Protein AF-A0A8J1W358-F1 (afdb_monomer_lite)

Radius of gyration: 24.52 Å; chains: 1; bounding box: 71×62×58 Å

Structure (mmCIF, N/CA/C/O backbone):
data_AF-A0A8J1W358-F1
#
_entry.id   AF-A0A8J1W358-F1
#
loop_
_atom_site.group_PDB
_atom_site.id
_atom_site.type_symbol
_atom_site.label_atom_id
_atom_site.label_alt_id
_atom_site.label_comp_id
_atom_site.label_asym_id
_atom_site.label_entity_id
_atom_site.label_seq_id
_atom_site.pdbx_PDB_ins_code
_atom_site.Cartn_x
_atom_site.Cartn_y
_atom_site.Cartn_z
_atom_site.occupancy
_atom_site.B_iso_or_equiv
_atom_site.auth_seq_id
_atom_site.auth_comp_id
_atom_site.auth_asym_id
_atom_site.auth_atom_id
_atom_site.pdbx_PDB_model_num
ATOM 1 N N . MET A 1 1 ? 27.508 -25.551 28.867 1.00 43.62 1 MET A N 1
ATOM 2 C CA . MET A 1 1 ? 28.384 -26.347 27.973 1.00 43.62 1 MET A CA 1
ATOM 3 C C . MET A 1 1 ? 27.783 -26.199 26.581 1.00 43.62 1 MET A C 1
ATOM 5 O O . MET A 1 1 ? 26.622 -26.539 26.459 1.00 43.62 1 MET A O 1
ATOM 9 N N . LEU A 1 2 ? 28.381 -25.600 25.553 1.00 38.84 2 LEU A N 1
ATOM 10 C CA . LEU A 1 2 ? 29.776 -25.372 25.176 1.00 38.84 2 LEU A CA 1
ATOM 11 C C . LEU A 1 2 ? 29.961 -23.961 24.557 1.00 38.84 2 LEU A C 1
ATOM 13 O O . LEU A 1 2 ? 29.067 -23.500 23.860 1.00 38.84 2 LEU A O 1
ATOM 17 N N . MET A 1 3 ? 31.143 -23.370 24.822 1.00 40.44 3 MET A N 1
ATOM 18 C CA . MET A 1 3 ? 32.060 -22.613 23.926 1.00 40.44 3 MET A CA 1
ATOM 19 C C . MET A 1 3 ? 31.446 -21.508 23.029 1.00 40.44 3 MET A C 1
ATOM 21 O O . MET A 1 3 ? 30.722 -21.830 22.100 1.00 40.44 3 MET A O 1
ATOM 25 N N . SER A 1 4 ? 31.632 -20.189 23.213 1.00 50.06 4 SER A N 1
ATOM 26 C CA . SER A 1 4 ? 32.842 -19.344 23.404 1.00 50.06 4 SER A CA 1
ATOM 27 C C . SER A 1 4 ? 33.978 -19.623 22.413 1.00 50.06 4 SER A C 1
ATOM 29 O O . SER A 1 4 ? 34.454 -20.748 22.432 1.00 50.06 4 SER A O 1
ATOM 31 N N . PHE A 1 5 ? 34.402 -18.585 21.654 1.00 40.72 5 PHE A N 1
ATOM 32 C CA . PHE A 1 5 ? 35.571 -18.388 20.740 1.00 40.72 5 PHE A CA 1
ATOM 33 C C . PHE A 1 5 ? 35.068 -17.782 19.402 1.00 40.72 5 PHE A C 1
ATOM 35 O O . PHE A 1 5 ? 34.122 -18.317 18.846 1.00 40.72 5 PHE A O 1
ATOM 42 N N . LEU A 1 6 ? 35.519 -16.662 18.811 1.00 37.72 6 LEU A N 1
ATOM 43 C CA . LEU A 1 6 ? 36.765 -15.868 18.740 1.00 37.72 6 LEU A CA 1
ATOM 44 C C . LEU A 1 6 ? 36.351 -14.403 18.412 1.00 37.72 6 LEU A C 1
ATOM 46 O O . LEU A 1 6 ? 35.414 -14.208 17.649 1.00 37.72 6 LEU A O 1
ATOM 50 N N . GLN A 1 7 ? 36.838 -13.344 19.063 1.00 43.06 7 GLN A N 1
ATOM 51 C CA . GLN A 1 7 ? 38.182 -12.741 19.056 1.00 43.06 7 GLN A CA 1
ATOM 52 C C . GLN A 1 7 ? 38.331 -11.586 18.044 1.00 43.06 7 GLN A C 1
ATOM 54 O O . GLN A 1 7 ? 38.127 -11.730 16.844 1.00 43.06 7 GLN A O 1
ATOM 59 N N . SER A 1 8 ? 38.688 -10.434 18.615 1.00 43.88 8 SER A N 1
ATOM 60 C CA . SER A 1 8 ? 39.014 -9.133 18.030 1.00 43.88 8 SER A CA 1
ATOM 61 C C . SER A 1 8 ? 39.974 -9.167 16.840 1.00 43.88 8 SER A C 1
ATOM 63 O O . SER A 1 8 ? 40.890 -9.982 16.843 1.00 43.88 8 SER A O 1
ATOM 65 N N . GLN A 1 9 ? 39.893 -8.144 15.975 1.00 41.69 9 GLN A N 1
ATOM 66 C CA . GLN A 1 9 ? 41.050 -7.312 15.593 1.00 41.69 9 GLN A CA 1
ATOM 67 C C . GLN A 1 9 ? 40.638 -5.866 15.216 1.00 41.69 9 GLN A C 1
ATOM 69 O O . GLN A 1 9 ? 39.505 -5.662 14.776 1.00 41.69 9 GLN A O 1
ATOM 74 N N . PRO A 1 10 ? 41.526 -4.865 15.416 1.00 49.97 10 PRO A N 1
ATOM 75 C CA . PRO A 1 10 ? 41.260 -3.439 15.210 1.00 49.97 10 PRO A CA 1
ATOM 76 C C . PRO A 1 10 ? 41.971 -2.837 13.974 1.00 49.97 10 PRO A C 1
ATOM 78 O O . PRO A 1 10 ? 42.819 -3.468 13.356 1.00 49.97 10 PRO A O 1
ATOM 81 N N . LEU A 1 11 ? 41.712 -1.537 13.766 1.00 38.22 11 LEU A N 1
ATOM 82 C CA . LEU A 1 11 ? 42.562 -0.524 13.112 1.00 38.22 11 LEU A CA 1
ATOM 83 C C . LEU A 1 11 ? 42.680 -0.525 11.573 1.00 38.22 11 LEU A C 1
ATOM 85 O O . LEU A 1 11 ? 43.349 -1.367 10.997 1.00 38.22 11 LEU A O 1
ATOM 89 N N . MET A 1 12 ? 42.203 0.561 10.951 1.00 37.03 12 MET A N 1
ATOM 90 C CA . MET A 1 12 ? 42.957 1.333 9.947 1.00 37.03 12 MET A CA 1
ATOM 91 C C . MET A 1 12 ? 42.421 2.778 9.901 1.00 37.03 12 MET A C 1
ATOM 93 O O . MET A 1 12 ? 41.278 3.029 9.528 1.00 37.03 12 MET A O 1
ATOM 97 N N . ARG A 1 13 ? 43.273 3.730 10.302 1.00 45.38 13 ARG A N 1
ATOM 98 C CA . ARG A 1 13 ? 43.201 5.159 9.944 1.00 45.38 13 ARG A CA 1
ATOM 99 C C . ARG A 1 13 ? 43.818 5.331 8.553 1.00 45.38 13 ARG A C 1
ATOM 101 O O . ARG A 1 13 ? 44.862 4.727 8.316 1.00 45.38 13 ARG A O 1
ATOM 108 N N . PRO A 1 14 ? 43.335 6.279 7.739 1.00 47.09 14 PRO A N 1
ATOM 109 C CA . PRO A 1 14 ? 44.205 6.988 6.810 1.00 47.09 14 PRO A CA 1
ATOM 110 C C . PRO A 1 14 ? 44.463 8.425 7.262 1.00 47.09 14 PRO A C 1
ATOM 112 O O . PRO A 1 14 ? 43.650 9.063 7.933 1.00 47.09 14 PRO A O 1
ATOM 115 N N . GLN A 1 15 ? 45.661 8.877 6.910 1.00 46.88 15 GLN A N 1
ATOM 116 C CA . GLN A 1 15 ? 46.253 10.160 7.232 1.00 46.88 15 GLN A CA 1
ATOM 117 C C . GLN A 1 15 ? 45.672 11.334 6.436 1.00 46.88 15 GLN A C 1
ATOM 119 O O . GLN A 1 15 ? 45.142 11.198 5.338 1.00 46.88 15 GLN A O 1
ATOM 124 N N . VAL A 1 16 ? 45.886 12.493 7.051 1.00 45.69 16 VAL A N 1
ATOM 125 C CA . VAL A 1 16 ? 45.888 13.856 6.525 1.00 45.69 16 VAL A CA 1
ATOM 126 C C . VAL A 1 16 ? 46.721 13.972 5.242 1.00 45.69 16 VAL A C 1
ATOM 128 O O . VAL A 1 16 ? 47.850 13.492 5.197 1.00 45.69 16 VAL A O 1
ATOM 131 N N . ALA A 1 17 ? 46.203 14.701 4.253 1.00 51.06 17 ALA A N 1
ATOM 132 C CA . ALA A 1 17 ? 47.015 15.377 3.248 1.00 51.06 17 ALA A CA 1
ATOM 133 C C . ALA A 1 17 ? 46.603 16.854 3.213 1.00 51.06 17 ALA A C 1
ATOM 135 O O . ALA A 1 17 ? 45.485 17.197 2.827 1.00 51.06 17 ALA A O 1
ATOM 136 N N . GLU A 1 18 ? 47.510 17.709 3.681 1.00 48.31 18 GLU A N 1
ATOM 137 C CA . GLU A 1 18 ? 47.471 19.153 3.487 1.00 48.31 18 GLU A CA 1
ATOM 138 C C . GLU A 1 18 ? 47.794 19.476 2.024 1.00 48.31 18 GLU A C 1
ATOM 140 O O . GLU A 1 18 ? 48.746 18.950 1.449 1.00 48.31 18 GLU A O 1
ATOM 145 N N . GLY A 1 19 ? 47.011 20.371 1.429 1.00 49.56 19 GLY A N 1
ATOM 146 C CA . GLY A 1 19 ? 47.249 20.904 0.095 1.00 49.56 19 GLY A CA 1
ATOM 147 C C . GLY A 1 19 ? 46.619 22.282 -0.015 1.00 49.56 19 GLY A C 1
ATOM 148 O O . GLY A 1 19 ? 45.446 22.411 -0.353 1.00 49.56 19 GLY A O 1
ATOM 149 N N . GLY A 1 20 ? 47.392 23.310 0.331 1.00 45.19 20 GLY A N 1
ATOM 150 C CA . GLY A 1 20 ? 47.016 24.703 0.137 1.00 45.19 20 GLY A CA 1
ATOM 151 C C . GLY A 1 20 ? 47.084 25.102 -1.336 1.00 45.19 20 GLY A C 1
ATOM 152 O O . GLY A 1 20 ? 48.081 24.855 -2.008 1.00 45.19 20 GLY A O 1
ATOM 153 N N . ALA A 1 21 ? 46.041 25.775 -1.812 1.00 47.78 21 ALA A N 1
ATOM 154 C CA . ALA A 1 21 ? 46.104 26.640 -2.981 1.00 47.78 21 ALA A CA 1
ATOM 155 C C . ALA A 1 21 ? 45.068 27.757 -2.818 1.00 47.78 21 ALA A C 1
ATOM 157 O O . ALA A 1 21 ? 43.859 27.541 -2.858 1.00 47.78 21 ALA A O 1
ATOM 158 N N . THR A 1 22 ? 45.569 28.966 -2.598 1.00 49.69 22 THR A N 1
ATOM 159 C CA . THR A 1 22 ? 44.828 30.219 -2.703 1.00 49.69 22 THR A CA 1
ATOM 160 C C . THR A 1 22 ? 44.414 30.442 -4.154 1.00 49.69 22 THR A C 1
ATOM 162 O O . THR A 1 22 ? 45.286 30.454 -5.020 1.00 49.69 22 THR A O 1
ATOM 165 N N . ASN A 1 23 ? 43.131 30.692 -4.430 1.00 47.53 23 ASN A N 1
ATOM 166 C CA . ASN A 1 23 ? 42.773 31.547 -5.557 1.00 47.53 23 ASN A CA 1
ATOM 167 C C . ASN A 1 23 ? 41.421 32.249 -5.394 1.00 47.53 23 ASN A C 1
ATOM 169 O O . ASN A 1 23 ? 40.409 31.692 -4.979 1.00 47.53 23 ASN A O 1
ATOM 173 N N . SER A 1 24 ? 41.507 33.526 -5.722 1.00 47.12 24 SER A N 1
ATOM 174 C CA . SER A 1 24 ? 40.569 34.632 -5.664 1.00 47.12 24 SER A CA 1
ATOM 175 C C . SER A 1 24 ? 39.298 34.441 -6.497 1.00 47.12 24 SER A C 1
ATOM 177 O O . SER A 1 24 ? 39.364 34.116 -7.675 1.00 47.12 24 SER A O 1
ATOM 179 N N . GLY A 1 25 ? 38.164 34.810 -5.896 1.00 46.91 25 GLY A N 1
ATOM 180 C CA . GLY A 1 25 ? 37.201 35.742 -6.489 1.00 46.91 25 GLY A CA 1
ATOM 181 C C . GLY A 1 25 ? 36.395 35.285 -7.704 1.00 46.91 25 GLY A C 1
ATOM 182 O O . GLY A 1 25 ? 36.752 35.585 -8.836 1.00 46.91 25 GLY A O 1
ATOM 183 N N . THR A 1 26 ? 35.195 34.751 -7.467 1.00 44.53 26 THR A N 1
ATOM 184 C CA . THR A 1 26 ? 34.019 35.069 -8.299 1.00 44.53 26 THR A CA 1
ATOM 185 C C . THR A 1 26 ? 32.755 34.917 -7.451 1.00 44.53 26 THR A C 1
ATOM 187 O O . THR A 1 26 ? 32.401 33.818 -7.032 1.00 44.53 26 THR A O 1
ATOM 190 N N . SER A 1 27 ? 32.093 36.034 -7.148 1.00 49.84 27 SER A N 1
ATOM 191 C CA . SER A 1 27 ? 30.806 36.063 -6.455 1.00 49.84 27 SER A CA 1
ATOM 192 C C . SER A 1 27 ? 29.693 35.674 -7.430 1.00 49.84 27 SER A C 1
ATOM 194 O O . SER A 1 27 ? 29.297 36.475 -8.276 1.00 49.84 27 SER A O 1
ATOM 196 N N . LEU A 1 28 ? 29.184 34.453 -7.303 1.00 44.75 28 LEU A N 1
ATOM 197 C CA . LEU A 1 28 ? 27.910 34.038 -7.881 1.00 44.75 28 LEU A CA 1
ATOM 198 C C . LEU A 1 28 ? 26.953 33.762 -6.725 1.00 44.75 28 LEU A C 1
ATOM 200 O O . LEU A 1 28 ? 27.185 32.864 -5.914 1.00 44.75 28 LEU A O 1
ATOM 204 N N . SER A 1 29 ? 25.916 34.594 -6.636 1.00 47.72 29 SER A N 1
ATOM 205 C CA . SER A 1 29 ? 24.808 34.466 -5.697 1.00 47.72 29 SER A CA 1
ATOM 206 C C . SER A 1 29 ? 24.194 33.076 -5.822 1.00 47.72 29 SER A C 1
ATOM 208 O O . SER A 1 29 ? 23.615 32.722 -6.847 1.00 47.72 29 SER A O 1
ATOM 210 N N . ARG A 1 30 ? 24.393 32.273 -4.779 1.00 41.44 30 ARG A N 1
ATOM 211 C CA . ARG A 1 30 ? 23.835 30.936 -4.627 1.00 41.44 30 ARG A CA 1
ATOM 212 C C . ARG A 1 30 ? 22.498 31.111 -3.920 1.00 41.44 30 ARG A C 1
ATOM 214 O O . ARG A 1 30 ? 22.475 31.393 -2.725 1.00 41.44 30 ARG A O 1
ATOM 221 N N . ASP A 1 31 ? 21.409 30.998 -4.670 1.00 42.53 31 ASP A N 1
ATOM 222 C CA . ASP A 1 31 ? 20.079 30.876 -4.087 1.00 42.53 31 ASP A CA 1
ATOM 223 C C . ASP A 1 31 ? 20.050 29.620 -3.213 1.00 42.53 31 ASP A C 1
ATOM 225 O O . ASP A 1 31 ? 20.312 28.502 -3.669 1.00 42.53 31 ASP A O 1
ATOM 229 N N . SER A 1 32 ? 19.800 29.839 -1.925 1.00 41.53 32 SER A N 1
ATOM 230 C CA . SER A 1 32 ? 19.647 28.818 -0.899 1.00 41.53 32 SER A CA 1
ATOM 231 C C . SER A 1 32 ? 18.470 27.909 -1.244 1.00 41.53 32 SER A C 1
ATOM 233 O O . SER A 1 32 ? 17.325 28.189 -0.894 1.00 41.53 32 SER A O 1
ATOM 235 N N . ALA A 1 33 ? 18.752 26.799 -1.923 1.00 40.12 33 ALA A N 1
ATOM 236 C CA . ALA A 1 33 ? 17.850 25.663 -1.963 1.00 40.12 33 ALA A CA 1
ATOM 237 C C . ALA A 1 33 ? 17.724 25.124 -0.533 1.00 40.12 33 ALA A C 1
ATOM 239 O O . ALA A 1 33 ? 18.689 24.619 0.040 1.00 40.12 33 ALA A O 1
ATOM 240 N N . ALA A 1 34 ? 16.544 25.309 0.056 1.00 40.16 34 ALA A N 1
ATOM 241 C CA . ALA A 1 34 ? 16.189 24.758 1.350 1.00 40.16 34 ALA A CA 1
ATOM 242 C C . ALA A 1 34 ? 16.379 23.237 1.320 1.00 40.16 34 ALA A C 1
ATOM 244 O O . ALA A 1 34 ? 15.726 22.537 0.543 1.00 40.16 34 ALA A O 1
ATOM 245 N N . GLU A 1 35 ? 17.281 22.732 2.159 1.00 35.25 35 GLU A N 1
ATOM 246 C CA . GLU A 1 35 ? 17.363 21.305 2.435 1.00 35.25 35 GLU A CA 1
ATOM 247 C C . GLU A 1 35 ? 16.006 20.834 2.985 1.00 35.25 35 GLU A C 1
ATOM 249 O O . GLU A 1 35 ? 15.453 21.483 3.882 1.00 35.25 35 GLU A O 1
ATOM 254 N N . PRO A 1 36 ? 15.433 19.731 2.469 1.00 40.34 36 PRO A N 1
ATOM 255 C CA . PRO A 1 36 ? 14.237 19.156 3.054 1.00 40.34 36 PRO A CA 1
ATOM 256 C C . PRO A 1 36 ? 14.570 18.733 4.483 1.00 40.34 36 PRO A C 1
ATOM 258 O O . PRO A 1 36 ? 15.380 17.837 4.722 1.00 40.34 36 PRO A O 1
ATOM 261 N N . SER A 1 37 ? 13.962 19.429 5.442 1.00 37.62 37 SER A N 1
ATOM 262 C CA . SER A 1 37 ? 14.134 19.163 6.860 1.00 37.62 37 SER A CA 1
ATOM 263 C C . SER A 1 37 ? 13.858 17.688 7.137 1.00 37.62 37 SER A C 1
ATOM 265 O O . SER A 1 37 ? 12.782 17.190 6.804 1.00 37.62 37 SER A O 1
ATOM 267 N N . VAL A 1 38 ? 14.814 17.016 7.775 1.00 42.75 38 VAL A N 1
ATOM 268 C CA . VAL A 1 38 ? 14.678 15.681 8.367 1.00 42.75 38 VAL A CA 1
ATOM 269 C C . VAL A 1 38 ? 13.709 15.789 9.546 1.00 42.75 38 VAL A C 1
ATOM 271 O O . VAL A 1 38 ? 14.098 15.748 10.710 1.00 42.75 38 VAL A O 1
ATOM 274 N N . THR A 1 39 ? 12.433 16.042 9.276 1.00 44.69 39 THR A N 1
ATOM 275 C CA . THR A 1 39 ? 11.425 16.173 10.317 1.00 44.69 39 THR A CA 1
ATOM 276 C C . THR A 1 39 ? 10.683 14.856 10.458 1.00 44.69 39 THR A C 1
ATOM 278 O O . THR A 1 39 ? 9.961 14.402 9.580 1.00 44.69 39 THR A O 1
ATOM 281 N N . ASN A 1 40 ? 10.851 14.289 11.654 1.00 51.47 40 ASN A N 1
ATOM 282 C CA . ASN A 1 40 ? 9.895 13.412 12.320 1.00 51.47 40 ASN A CA 1
ATOM 283 C C . ASN A 1 40 ? 10.042 11.885 12.163 1.00 51.47 40 ASN A C 1
ATOM 285 O O . ASN A 1 40 ? 9.063 11.144 12.258 1.00 51.47 40 ASN A O 1
ATOM 289 N N . TRP A 1 41 ? 11.281 11.392 12.075 1.00 45.56 41 TRP A N 1
ATOM 290 C CA . TRP A 1 41 ? 11.583 9.962 12.264 1.00 45.56 41 TRP A CA 1
ATOM 291 C C . TRP A 1 41 ? 11.086 9.404 13.610 1.00 45.56 41 TRP A C 1
ATOM 293 O O . TRP A 1 41 ? 10.718 8.235 13.692 1.00 45.56 41 TRP A O 1
ATOM 303 N N . SER A 1 42 ? 11.013 10.227 14.660 1.00 56.06 42 SER A N 1
ATOM 304 C CA . SER A 1 42 ? 10.518 9.816 15.982 1.00 56.06 42 SER A CA 1
ATOM 305 C C . SER A 1 42 ? 9.029 9.450 15.990 1.00 56.06 42 SER A C 1
ATOM 307 O O . SER A 1 42 ? 8.627 8.534 16.708 1.00 56.06 42 SER A O 1
ATOM 309 N N . SER A 1 43 ? 8.202 10.116 15.177 1.00 57.09 43 SER A N 1
ATOM 310 C CA . SER A 1 43 ? 6.782 9.754 15.052 1.00 57.09 43 SER A CA 1
ATOM 311 C C . SER A 1 43 ? 6.603 8.432 14.312 1.00 57.09 43 SER A C 1
ATOM 313 O O . SER A 1 43 ? 5.744 7.633 14.686 1.00 57.09 43 SER A O 1
ATOM 315 N N . PHE A 1 44 ? 7.450 8.168 13.312 1.00 53.31 44 PHE A N 1
ATOM 316 C CA . PHE A 1 44 ? 7.444 6.905 12.578 1.00 53.31 44 PHE A CA 1
ATOM 317 C C . PHE A 1 44 ? 7.852 5.728 13.475 1.00 53.31 44 PHE A C 1
ATOM 319 O O . PHE A 1 44 ? 7.148 4.720 13.521 1.00 53.31 44 PHE A O 1
ATOM 326 N N . THR A 1 45 ? 8.936 5.863 14.250 1.00 61.31 45 THR A N 1
ATOM 327 C CA . THR A 1 45 ? 9.386 4.787 15.148 1.00 61.31 45 THR A CA 1
ATOM 328 C C . THR A 1 45 ? 8.405 4.520 16.286 1.00 61.31 45 THR A C 1
ATOM 330 O O . THR A 1 45 ? 8.189 3.362 16.637 1.00 61.31 45 THR A O 1
ATOM 333 N N . SER A 1 46 ? 7.759 5.556 16.828 1.00 61.81 46 SER A N 1
ATOM 334 C CA . SER A 1 46 ? 6.739 5.398 17.869 1.00 61.81 46 SER A CA 1
ATOM 335 C C . SER A 1 46 ? 5.498 4.659 17.349 1.00 61.81 46 SER A C 1
ATOM 337 O O . SER A 1 46 ? 5.074 3.668 17.945 1.00 61.81 46 SER A O 1
ATOM 339 N N . ALA A 1 47 ? 4.966 5.065 16.188 1.00 56.84 47 ALA A N 1
ATOM 340 C CA . ALA A 1 47 ? 3.810 4.410 15.574 1.00 56.84 47 ALA A CA 1
ATOM 341 C C . ALA A 1 47 ? 4.109 2.953 15.182 1.00 56.84 47 ALA A C 1
ATOM 343 O O . ALA A 1 47 ? 3.298 2.063 15.442 1.00 56.84 47 ALA A O 1
ATOM 344 N N . PHE A 1 48 ? 5.293 2.698 14.614 1.00 57.03 48 PHE A N 1
ATOM 345 C CA . PHE A 1 48 ? 5.715 1.349 14.247 1.00 57.03 48 PHE A CA 1
ATOM 346 C C . PHE A 1 48 ? 5.938 0.461 15.478 1.00 57.03 48 PHE A C 1
ATOM 348 O O . PHE A 1 48 ? 5.563 -0.704 15.453 1.00 57.03 48 PHE A O 1
ATOM 355 N N . SER A 1 49 ? 6.473 1.002 16.578 1.00 60.19 49 SER A N 1
ATOM 356 C CA . SER A 1 49 ? 6.660 0.262 17.834 1.00 60.19 49 SER A CA 1
ATOM 357 C C . SER A 1 49 ? 5.326 -0.161 18.462 1.00 60.19 49 SER A C 1
ATOM 359 O O . SER A 1 49 ? 5.162 -1.326 18.820 1.00 60.19 49 SER A O 1
ATOM 361 N N . VAL A 1 50 ? 4.334 0.738 18.518 1.00 63.91 50 VAL A N 1
ATOM 362 C CA . VAL A 1 50 ? 2.982 0.420 19.027 1.00 63.91 50 VAL A CA 1
ATOM 363 C C . VAL A 1 50 ? 2.305 -0.650 18.168 1.00 63.91 50 VAL A C 1
ATOM 365 O O . VAL A 1 50 ? 1.676 -1.571 18.689 1.00 63.91 50 VAL A O 1
ATOM 368 N N . PHE A 1 51 ? 2.458 -0.555 16.848 1.00 59.31 51 PHE A N 1
ATOM 369 C CA . PHE A 1 51 ? 1.892 -1.520 15.912 1.00 59.31 51 PHE A CA 1
ATOM 370 C C . PHE A 1 51 ? 2.600 -2.885 15.992 1.00 59.31 51 PHE A C 1
ATOM 372 O O . PHE A 1 51 ? 1.937 -3.914 16.102 1.00 59.31 51 PHE A O 1
ATOM 379 N N . ALA A 1 52 ? 3.935 -2.907 16.045 1.00 60.88 52 ALA A N 1
ATOM 380 C CA . ALA A 1 52 ? 4.729 -4.128 16.184 1.00 60.88 52 ALA A CA 1
ATOM 381 C C . ALA A 1 52 ? 4.468 -4.850 17.518 1.00 60.88 52 ALA A C 1
ATOM 383 O O . ALA A 1 52 ? 4.407 -6.078 17.551 1.00 60.88 52 ALA A O 1
ATOM 384 N N . GLN A 1 53 ? 4.247 -4.103 18.604 1.00 66.12 53 GLN A N 1
ATOM 385 C CA . GLN A 1 53 ? 3.890 -4.673 19.907 1.00 66.12 53 GLN A CA 1
ATOM 386 C C . GLN A 1 53 ? 2.486 -5.290 19.927 1.00 66.12 53 GLN A C 1
ATOM 388 O O . GLN A 1 53 ? 2.273 -6.255 20.654 1.00 66.12 53 GLN A O 1
ATOM 393 N N . LYS A 1 54 ? 1.542 -4.770 19.132 1.00 63.12 54 LYS A N 1
ATOM 394 C CA . LYS A 1 54 ? 0.184 -5.327 19.010 1.00 63.12 54 LYS A CA 1
ATOM 395 C C . LYS A 1 54 ? 0.080 -6.504 18.033 1.00 63.12 54 LYS A C 1
ATOM 397 O O . LYS A 1 54 ? -0.820 -7.321 18.193 1.00 63.12 54 LYS A O 1
ATOM 402 N N . ILE A 1 55 ? 0.956 -6.594 17.026 1.00 54.62 55 ILE A N 1
ATOM 403 C CA . ILE A 1 55 ? 0.960 -7.719 16.070 1.00 54.62 55 ILE A CA 1
ATOM 404 C C . ILE A 1 55 ? 1.570 -8.982 16.675 1.00 54.62 55 ILE A C 1
ATOM 406 O O . ILE A 1 55 ? 1.172 -10.085 16.303 1.00 54.62 55 ILE A O 1
ATOM 410 N N . LEU A 1 56 ? 2.514 -8.851 17.608 1.00 51.62 56 LEU A N 1
ATOM 411 C CA . LEU A 1 56 ? 3.040 -10.010 18.319 1.00 51.62 56 LEU A CA 1
ATOM 412 C C . LEU A 1 56 ? 1.953 -10.558 19.256 1.00 51.62 56 LEU A C 1
ATOM 414 O O . LEU A 1 56 ? 1.524 -9.841 20.161 1.00 51.62 56 LEU A O 1
ATOM 418 N N . PRO A 1 57 ? 1.484 -11.803 19.056 1.00 44.72 57 PRO A N 1
ATOM 419 C CA . PRO A 1 57 ? 0.362 -12.336 19.809 1.00 44.72 57 PRO A CA 1
ATOM 420 C C . PRO A 1 57 ? 0.740 -12.485 21.285 1.00 44.72 57 PRO A C 1
ATOM 422 O O . PRO A 1 57 ? 1.417 -13.428 21.692 1.00 44.72 57 PRO A O 1
ATOM 425 N N . THR A 1 58 ? 0.257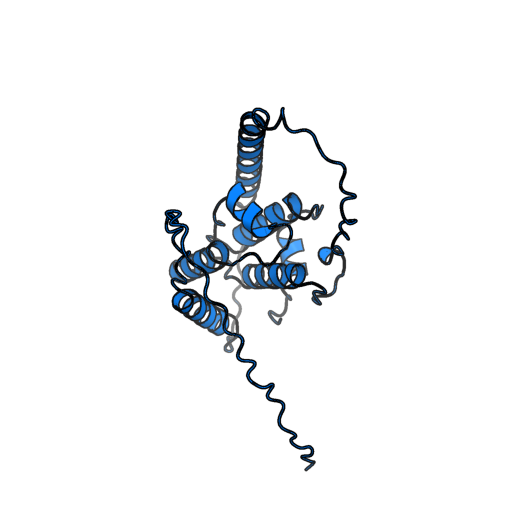 -11.571 22.121 1.00 45.72 58 THR A N 1
ATOM 426 C CA . THR A 1 58 ? 0.049 -11.841 23.540 1.00 45.72 58 THR A CA 1
ATOM 427 C C . THR A 1 58 ? -1.155 -12.772 23.642 1.00 45.72 58 THR A C 1
ATOM 429 O O . THR A 1 58 ? -2.284 -12.366 23.398 1.00 45.72 58 THR A O 1
ATOM 432 N N . ASN A 1 59 ? -0.872 -14.051 23.914 1.00 43.59 59 ASN A N 1
ATOM 433 C CA . ASN A 1 59 ? -1.799 -15.131 24.274 1.00 43.59 59 ASN A CA 1
ATOM 434 C C . ASN A 1 59 ? -3.268 -14.698 24.468 1.00 43.59 59 ASN A C 1
ATOM 436 O O . ASN A 1 59 ? -3.584 -14.052 25.467 1.00 43.59 59 ASN A O 1
ATOM 440 N N . LEU A 1 60 ? -4.173 -15.129 23.580 1.00 47.81 60 LEU A N 1
ATOM 441 C CA . LEU A 1 60 ? -5.617 -15.005 23.800 1.00 47.81 60 LEU A CA 1
ATOM 442 C C . LEU A 1 60 ? -6.357 -16.331 23.547 1.00 47.81 60 LEU A C 1
ATOM 444 O O . LEU A 1 60 ? -6.167 -16.947 22.496 1.00 47.81 60 LEU A O 1
ATOM 448 N N . PRO A 1 61 ? -7.219 -16.762 24.490 1.00 46.44 61 PRO A N 1
ATOM 449 C CA . PRO A 1 61 ? -8.160 -17.859 24.318 1.00 46.44 61 PRO A CA 1
ATOM 450 C C . PRO A 1 61 ? -9.512 -17.366 23.771 1.00 46.44 61 PRO A C 1
ATOM 452 O O . PRO A 1 61 ? -9.942 -16.254 24.068 1.00 46.44 61 PRO A O 1
ATOM 455 N N . GLY A 1 62 ? -10.233 -18.253 23.077 1.00 39.88 62 GLY A N 1
ATOM 456 C CA . GLY A 1 62 ? -11.697 -18.197 22.968 1.00 39.88 62 GLY A CA 1
ATOM 457 C C . GLY A 1 62 ? -12.257 -17.578 21.687 1.00 39.88 62 GLY A C 1
ATOM 458 O O . GLY A 1 62 ? -12.472 -16.376 21.591 1.00 39.88 62 GLY A O 1
ATOM 459 N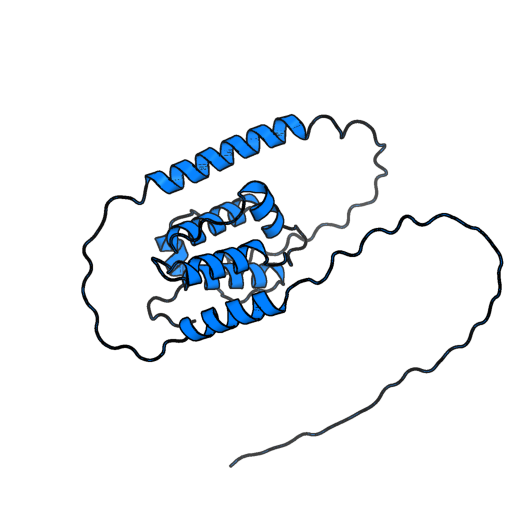 N . SER A 1 63 ? -12.558 -18.442 20.723 1.00 41.69 63 SER A N 1
ATOM 460 C CA . SER A 1 63 ? -13.262 -18.166 19.472 1.00 41.69 63 SER A CA 1
ATOM 461 C C . SER A 1 63 ? -14.779 -18.015 19.667 1.00 41.69 63 SER A C 1
ATOM 463 O O . SER A 1 63 ? -15.410 -18.822 20.348 1.00 41.69 63 SER A O 1
ATOM 465 N N . ALA A 1 64 ? -15.375 -17.031 18.988 1.00 39.38 64 ALA A N 1
ATOM 466 C CA . ALA A 1 64 ? -16.813 -16.937 18.722 1.00 39.38 64 ALA A CA 1
ATOM 467 C C . ALA A 1 64 ? -17.058 -16.921 17.195 1.00 39.38 64 ALA A C 1
ATOM 469 O O . ALA A 1 64 ? -16.195 -16.429 16.462 1.00 39.38 64 ALA A O 1
ATOM 470 N N . PRO A 1 65 ? -18.180 -17.474 16.692 1.00 53.38 65 PRO A N 1
ATOM 471 C CA . PRO A 1 65 ? -18.448 -17.581 15.261 1.00 53.38 65 PRO A CA 1
ATOM 472 C C . PRO A 1 65 ? -19.146 -16.323 14.728 1.00 53.38 65 PRO A C 1
ATOM 474 O O . PRO A 1 65 ? -20.122 -15.863 15.317 1.00 53.38 65 PRO A O 1
ATOM 477 N N . ASP A 1 66 ? -18.666 -15.805 13.596 1.00 42.72 66 ASP A N 1
ATOM 478 C CA . ASP A 1 66 ? -19.236 -14.641 12.915 1.00 42.72 66 ASP A CA 1
ATOM 479 C C . ASP A 1 66 ? -19.961 -15.047 11.621 1.00 42.72 66 ASP A C 1
ATOM 481 O O . ASP A 1 66 ? -19.501 -15.888 10.841 1.00 42.72 66 ASP A O 1
ATOM 485 N N . SER A 1 67 ? -21.135 -14.453 11.438 1.00 44.06 67 SER A N 1
ATOM 486 C CA . SER A 1 67 ? -22.102 -14.654 10.359 1.00 44.06 67 SER A CA 1
ATOM 487 C C . SER A 1 67 ? -21.819 -13.720 9.176 1.00 44.06 67 SER A C 1
ATOM 489 O O . SER A 1 67 ? -21.491 -12.555 9.362 1.00 44.06 67 SER A O 1
ATOM 491 N N . GLY A 1 68 ? -21.947 -14.237 7.950 1.00 42.81 68 GLY A N 1
ATOM 492 C CA . GLY A 1 68 ? -21.515 -13.569 6.715 1.00 42.81 68 GLY A CA 1
ATOM 493 C C . GLY A 1 68 ? -22.474 -12.520 6.092 1.00 42.81 68 GLY A C 1
ATOM 494 O O . GLY A 1 68 ? -23.241 -11.875 6.798 1.00 42.81 68 GLY A O 1
ATOM 495 N N . PRO A 1 69 ? -22.405 -12.291 4.758 1.00 68.81 69 PRO A N 1
ATOM 496 C CA . PRO A 1 69 ? -21.841 -11.038 4.223 1.00 68.81 69 PRO A CA 1
ATOM 497 C C . PRO A 1 69 ? -22.676 -10.371 3.105 1.00 68.81 69 PRO A C 1
ATOM 499 O O . PRO A 1 69 ? -23.325 -11.080 2.342 1.00 68.81 69 PRO A O 1
ATOM 502 N N . ALA A 1 70 ? -22.576 -9.042 2.890 1.00 41.25 70 ALA A N 1
ATOM 503 C CA . ALA A 1 70 ? -23.124 -8.425 1.661 1.00 41.25 70 ALA A CA 1
ATOM 504 C C . ALA A 1 70 ? -22.664 -6.988 1.272 1.00 41.25 70 ALA A C 1
ATOM 506 O O . ALA A 1 70 ? -23.491 -6.254 0.755 1.00 41.25 70 ALA A O 1
ATOM 507 N N . GLU A 1 71 ? -21.407 -6.530 1.431 1.00 50.44 71 GLU A N 1
ATOM 508 C CA . GLU A 1 71 ? -21.064 -5.140 0.985 1.00 50.44 71 GLU A CA 1
ATOM 509 C C . GLU A 1 71 ? -19.738 -4.935 0.217 1.00 50.44 71 GLU A C 1
ATOM 511 O O . GLU A 1 71 ? -19.371 -3.818 -0.135 1.00 50.44 71 GLU A O 1
ATOM 516 N N . SER A 1 72 ? -19.005 -5.991 -0.147 1.00 54.06 72 SER A N 1
ATOM 517 C CA . SER A 1 72 ? -17.624 -5.818 -0.655 1.00 54.06 72 SER A CA 1
ATOM 518 C C . SER A 1 72 ? -17.454 -5.468 -2.149 1.00 54.06 72 SER A C 1
ATOM 520 O O . SER A 1 72 ? -16.330 -5.210 -2.583 1.00 54.06 72 SER A O 1
ATOM 522 N N . HIS A 1 73 ? -18.522 -5.432 -2.955 1.00 52.41 73 HIS A N 1
ATOM 523 C CA . HIS A 1 73 ? -18.409 -5.272 -4.418 1.00 52.41 73 HIS A CA 1
ATOM 524 C C . HIS A 1 73 ? -18.430 -3.818 -4.925 1.00 52.41 73 HIS A C 1
ATOM 526 O O . HIS A 1 73 ? -17.937 -3.544 -6.020 1.00 52.41 73 HIS A O 1
ATOM 532 N N . THR A 1 74 ? -18.971 -2.864 -4.171 1.00 63.16 74 THR A N 1
ATOM 533 C CA . THR A 1 74 ? -19.112 -1.463 -4.621 1.00 63.16 74 THR A CA 1
ATOM 534 C C . THR A 1 74 ? -17.801 -0.682 -4.530 1.00 63.16 74 THR A C 1
ATOM 536 O O . THR A 1 74 ? -17.485 0.100 -5.428 1.00 63.16 74 THR A O 1
ATOM 539 N N . PHE A 1 75 ? -16.982 -0.952 -3.512 1.00 58.34 75 PHE A N 1
ATOM 540 C CA . PHE A 1 75 ? -15.737 -0.220 -3.267 1.00 58.34 75 PHE A CA 1
ATOM 541 C C . PHE A 1 75 ? -14.676 -0.429 -4.360 1.00 58.34 75 PHE A C 1
ATOM 543 O O . PHE A 1 75 ? -14.139 0.546 -4.886 1.00 58.34 75 PHE A O 1
ATOM 550 N N . VAL A 1 76 ? -14.416 -1.682 -4.759 1.00 55.69 76 VAL A N 1
ATOM 551 C CA . VAL A 1 76 ? -13.388 -2.017 -5.770 1.00 55.69 76 VAL A CA 1
ATOM 552 C C . VAL A 1 76 ? -13.710 -1.379 -7.121 1.00 55.69 76 VAL A C 1
ATOM 554 O O . VAL A 1 76 ? -12.832 -0.813 -7.773 1.00 55.69 76 VAL A O 1
ATOM 557 N N . ASN A 1 77 ? -14.988 -1.392 -7.499 1.00 67.00 77 ASN A N 1
ATOM 558 C CA . ASN A 1 77 ? -15.462 -0.745 -8.717 1.00 67.00 77 ASN A CA 1
ATOM 559 C C . ASN A 1 77 ? -15.289 0.782 -8.664 1.00 67.00 77 ASN A C 1
ATOM 561 O O . ASN A 1 77 ? -14.991 1.397 -9.688 1.00 67.00 77 ASN A O 1
ATOM 565 N N . SER A 1 78 ? -15.441 1.403 -7.487 1.00 70.38 78 SER A N 1
ATOM 566 C CA . SER A 1 78 ? -15.209 2.845 -7.325 1.00 70.38 78 SER A CA 1
ATOM 567 C C . SER A 1 78 ? -13.725 3.203 -7.458 1.00 70.38 78 SER A C 1
ATOM 569 O O . SER A 1 78 ? -13.390 4.126 -8.201 1.00 70.38 78 SER A O 1
ATOM 571 N N . LEU A 1 79 ? -12.832 2.405 -6.857 1.00 64.06 79 LEU A N 1
ATOM 572 C CA . LEU A 1 79 ? -11.387 2.637 -6.898 1.00 64.06 79 LEU A CA 1
ATOM 573 C C . LEU A 1 79 ? -10.846 2.492 -8.328 1.00 64.06 79 LEU A C 1
ATOM 575 O O . LEU A 1 79 ? -10.071 3.323 -8.800 1.00 64.06 79 LEU A O 1
ATOM 579 N N . GLN A 1 80 ? -11.316 1.474 -9.056 1.00 68.50 80 GLN A N 1
ATOM 580 C CA . GLN A 1 80 ? -10.965 1.275 -10.464 1.00 68.50 80 GLN A CA 1
ATOM 581 C C . GLN A 1 80 ? -11.482 2.405 -11.366 1.00 68.50 80 GLN A C 1
ATOM 583 O O . GLN A 1 80 ? -10.778 2.828 -12.284 1.00 68.50 80 GLN A O 1
ATOM 588 N N . ARG A 1 81 ? -12.685 2.937 -11.106 1.00 74.06 81 ARG A N 1
ATOM 589 C CA . ARG A 1 81 ? -13.220 4.086 -11.858 1.00 74.06 81 ARG A CA 1
ATOM 590 C C . ARG A 1 81 ? -12.432 5.366 -11.585 1.00 74.06 81 ARG A C 1
ATOM 592 O O . ARG A 1 81 ? -12.122 6.093 -12.526 1.00 74.06 81 ARG A O 1
ATOM 599 N N . GLN A 1 82 ? -12.064 5.618 -10.332 1.00 73.56 82 GLN A N 1
ATOM 600 C CA . GLN A 1 82 ? -11.273 6.789 -9.954 1.00 73.56 82 GLN A CA 1
ATOM 601 C C . GLN A 1 82 ? -9.860 6.739 -10.560 1.00 73.56 82 GLN A C 1
ATOM 603 O O . GLN A 1 82 ? -9.384 7.732 -11.110 1.00 73.56 82 GLN A O 1
ATOM 608 N N . ALA A 1 83 ? -9.238 5.556 -10.576 1.00 66.44 83 ALA A N 1
ATOM 609 C CA . ALA A 1 83 ? -7.977 5.306 -11.270 1.00 66.44 83 ALA A CA 1
ATOM 610 C C . ALA A 1 83 ? -8.050 5.633 -12.774 1.00 66.44 83 ALA A C 1
ATOM 612 O O . ALA A 1 83 ? -7.161 6.292 -13.317 1.00 66.44 83 ALA A O 1
ATOM 613 N N . ALA A 1 84 ? -9.118 5.202 -13.452 1.00 70.88 84 ALA A N 1
ATOM 614 C CA . ALA A 1 84 ? -9.291 5.427 -14.885 1.00 70.88 84 ALA A CA 1
ATOM 615 C C . ALA A 1 84 ? -9.453 6.917 -15.244 1.00 70.88 84 ALA A C 1
ATOM 617 O O . ALA A 1 84 ? -8.917 7.369 -16.258 1.00 70.88 84 ALA A O 1
ATOM 618 N N . GLU A 1 85 ? -10.153 7.698 -14.417 1.00 77.75 85 GLU A N 1
ATOM 619 C CA . GLU A 1 85 ? -10.329 9.138 -14.647 1.00 77.75 85 GLU A CA 1
ATOM 620 C C . GLU A 1 85 ? -9.039 9.938 -14.401 1.00 77.75 85 GLU A C 1
ATOM 622 O O . GLU A 1 85 ? -8.721 10.845 -15.178 1.00 77.75 85 GLU A O 1
ATOM 627 N N . ASN A 1 86 ? -8.232 9.557 -13.406 1.00 67.19 86 ASN A N 1
ATOM 628 C CA . ASN A 1 86 ? -6.930 10.189 -13.165 1.00 67.19 86 ASN A CA 1
ATOM 629 C C . ASN A 1 86 ? -5.948 9.949 -14.328 1.00 67.19 86 ASN A C 1
ATOM 631 O O . ASN A 1 86 ? -5.265 10.879 -14.761 1.00 67.19 86 ASN A O 1
ATOM 635 N N . ILE A 1 87 ? -5.943 8.744 -14.917 1.00 69.50 87 ILE A N 1
ATOM 636 C CA . ILE A 1 87 ? -5.107 8.412 -16.088 1.00 69.50 87 ILE A CA 1
ATOM 637 C C . ILE A 1 87 ? -5.452 9.301 -17.293 1.00 69.50 87 ILE A C 1
ATOM 639 O O . ILE A 1 87 ? -4.555 9.814 -17.966 1.00 69.50 87 ILE A O 1
ATOM 643 N N . LYS A 1 88 ? -6.745 9.540 -17.552 1.00 74.75 88 LYS A N 1
ATOM 644 C CA . LYS A 1 88 ? -7.184 10.405 -18.660 1.00 74.75 88 LYS A CA 1
ATOM 645 C C . LYS A 1 88 ? -6.765 11.862 -18.471 1.00 74.75 88 LYS A C 1
ATOM 647 O O . LYS A 1 88 ? -6.506 12.542 -19.463 1.00 74.75 88 LYS A O 1
ATOM 652 N N . ARG A 1 89 ? -6.720 12.362 -17.231 1.00 69.88 89 ARG A N 1
ATOM 653 C CA . ARG A 1 89 ? -6.263 13.733 -16.939 1.00 69.88 89 ARG A CA 1
ATOM 654 C C . ARG A 1 89 ? -4.768 13.884 -17.199 1.00 69.88 89 ARG A C 1
ATOM 656 O O . ARG A 1 89 ? -4.369 14.837 -17.861 1.00 69.88 89 ARG A O 1
ATOM 663 N N . PHE A 1 90 ? -3.977 12.901 -16.779 1.00 57.16 90 PHE A N 1
ATOM 664 C CA . PHE A 1 90 ? -2.527 12.918 -16.961 1.00 57.16 90 PHE A CA 1
ATOM 665 C C . PHE A 1 90 ? -2.120 12.858 -18.443 1.00 57.16 90 PHE A C 1
ATOM 667 O O . PHE A 1 90 ? -1.264 13.620 -18.887 1.00 57.16 90 PHE A O 1
ATOM 674 N N . GLN A 1 91 ? -2.805 12.040 -19.254 1.00 67.12 91 GLN A N 1
ATOM 675 C CA . GLN A 1 91 ? -2.555 11.966 -20.702 1.00 67.12 91 GLN A CA 1
ATOM 676 C C . GLN A 1 91 ? -2.858 13.273 -21.451 1.00 67.12 91 GLN A C 1
ATOM 678 O O . GLN A 1 91 ? -2.219 13.556 -22.462 1.00 67.12 91 GLN A O 1
ATOM 683 N N . ARG A 1 92 ? -3.804 14.093 -20.971 1.00 64.81 92 ARG A N 1
ATOM 684 C CA . ARG A 1 92 ? -4.116 15.390 -21.600 1.00 64.81 92 ARG A CA 1
ATOM 685 C C . ARG A 1 92 ? -3.110 16.485 -21.257 1.00 64.81 92 ARG A C 1
ATOM 687 O O . ARG A 1 92 ? -2.992 17.434 -22.024 1.00 64.81 92 ARG A O 1
ATOM 694 N N . GLN A 1 93 ? -2.418 16.370 -20.125 1.00 57.16 93 GLN A N 1
ATOM 695 C CA . GLN A 1 93 ? -1.467 17.381 -19.656 1.00 57.16 93 GLN A CA 1
ATOM 696 C C . GLN A 1 93 ? -0.017 17.062 -20.049 1.00 57.16 93 GLN A C 1
ATOM 698 O O . GLN A 1 93 ? 0.732 17.983 -20.341 1.00 57.16 93 GLN A O 1
ATOM 703 N N . GLY A 1 94 ? 0.375 15.787 -20.150 1.00 46.88 94 GLY A N 1
ATOM 704 C CA . GLY A 1 94 ? 1.776 15.401 -20.383 1.00 46.88 94 GLY A CA 1
ATOM 705 C C . GLY A 1 94 ? 2.290 15.465 -21.829 1.00 46.88 94 GLY A C 1
ATOM 706 O O . GLY A 1 94 ? 3.476 15.239 -22.047 1.00 46.88 94 GLY A O 1
ATOM 707 N N . LEU A 1 95 ? 1.443 15.742 -22.829 1.00 49.12 95 LEU A N 1
ATOM 708 C CA . LEU A 1 95 ? 1.826 15.619 -24.248 1.00 49.12 95 LEU A CA 1
ATOM 709 C C . LEU A 1 95 ? 2.247 16.932 -24.936 1.00 49.12 95 LEU A C 1
ATOM 711 O O . LEU A 1 95 ? 2.480 16.920 -26.143 1.00 49.12 95 LEU A O 1
ATOM 715 N N . ARG A 1 96 ? 2.313 18.064 -24.221 1.00 53.34 96 ARG A N 1
ATOM 716 C CA . ARG A 1 96 ? 2.605 19.378 -24.833 1.00 53.34 96 ARG A CA 1
ATOM 717 C C . ARG A 1 96 ? 4.045 19.880 -24.682 1.00 53.34 96 ARG A C 1
ATOM 719 O O . ARG A 1 96 ? 4.438 20.709 -25.494 1.00 53.34 96 ARG A O 1
ATOM 726 N N . ASP A 1 97 ? 4.850 19.324 -23.775 1.00 50.41 97 ASP A N 1
ATOM 727 C CA . ASP A 1 97 ? 6.116 19.976 -23.386 1.00 50.41 97 ASP A CA 1
ATOM 728 C C . ASP A 1 97 ? 7.405 19.243 -23.814 1.00 50.41 97 ASP A C 1
ATOM 730 O O . ASP A 1 97 ? 8.499 19.691 -23.487 1.00 50.41 97 ASP A O 1
ATOM 734 N N . PHE A 1 98 ? 7.326 18.146 -24.581 1.00 52.16 98 PHE A N 1
ATOM 735 C CA . PHE A 1 98 ? 8.517 17.350 -24.958 1.00 52.16 98 PHE A CA 1
ATOM 736 C C . PHE A 1 98 ? 9.001 17.507 -26.407 1.00 52.16 98 PHE A C 1
ATOM 738 O O . PHE A 1 98 ? 9.980 16.877 -26.807 1.00 52.16 98 PHE A O 1
ATOM 745 N N . ALA A 1 99 ? 8.373 18.366 -27.207 1.00 55.53 99 ALA A N 1
ATOM 746 C CA . ALA A 1 99 ? 8.845 18.647 -28.558 1.00 55.53 99 ALA A CA 1
ATOM 747 C C . ALA A 1 99 ? 9.813 19.837 -28.544 1.00 55.53 99 ALA A C 1
ATOM 749 O O . ALA A 1 99 ? 9.367 20.962 -28.745 1.00 55.53 99 ALA A O 1
ATOM 750 N N . SER A 1 100 ? 11.108 19.592 -28.287 1.00 55.19 100 SER A N 1
ATOM 751 C CA . SER A 1 100 ? 12.274 20.299 -28.878 1.00 55.19 100 SER A CA 1
ATOM 752 C C . SER A 1 100 ? 13.532 20.160 -28.007 1.00 55.19 100 SER A C 1
ATOM 754 O O . SER A 1 100 ? 13.957 21.107 -27.353 1.00 55.19 100 SER A O 1
ATOM 756 N N . ALA A 1 101 ? 14.177 18.994 -28.029 1.00 57.28 101 ALA A N 1
ATOM 757 C CA . ALA A 1 101 ? 15.588 18.892 -27.659 1.00 57.28 101 ALA A CA 1
ATOM 758 C C . ALA A 1 101 ? 16.288 17.877 -28.581 1.00 57.28 101 ALA A C 1
ATOM 760 O O . ALA A 1 101 ? 15.758 16.781 -28.779 1.00 57.28 101 ALA A O 1
ATOM 761 N N . PRO A 1 102 ? 17.446 18.214 -29.178 1.00 53.75 102 PRO A N 1
ATOM 762 C CA . PRO A 1 102 ? 18.216 17.273 -29.980 1.00 53.75 102 PRO A CA 1
ATOM 763 C C . PRO A 1 102 ? 18.813 16.192 -29.071 1.00 53.75 102 PRO A C 1
ATOM 765 O O . PRO A 1 102 ? 19.669 16.461 -28.228 1.00 53.75 102 PRO A O 1
ATOM 768 N N . VAL A 1 103 ? 18.331 14.962 -29.240 1.00 52.12 103 VAL A N 1
ATOM 769 C CA . VAL A 1 103 ? 18.782 13.781 -28.498 1.00 52.12 103 VAL A CA 1
ATOM 770 C C . VAL A 1 103 ? 20.176 13.396 -28.990 1.00 52.12 103 VAL A C 1
ATOM 772 O O . VAL A 1 103 ? 20.346 12.877 -30.093 1.00 52.12 103 VAL A O 1
ATOM 775 N N . ARG A 1 104 ? 21.189 13.667 -28.165 1.00 58.31 104 ARG A N 1
ATOM 776 C CA . ARG A 1 104 ? 22.520 13.073 -28.298 1.00 58.31 104 ARG A CA 1
ATOM 777 C C . ARG A 1 104 ? 22.382 11.595 -27.936 1.00 58.31 104 ARG A C 1
ATOM 779 O O . ARG A 1 104 ? 21.975 11.282 -26.822 1.00 58.31 104 ARG A O 1
ATOM 786 N N . ALA A 1 105 ? 22.666 10.715 -28.891 1.00 55.53 105 ALA A N 1
ATOM 787 C CA . ALA A 1 105 ? 22.679 9.271 -28.693 1.00 55.53 105 ALA A CA 1
ATOM 788 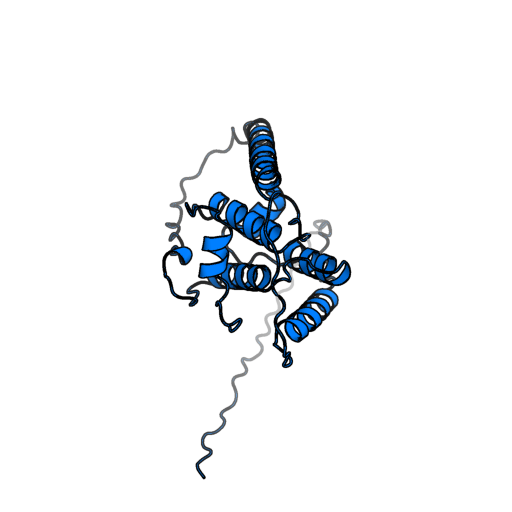C C . ALA A 1 105 ? 23.838 8.892 -27.758 1.00 55.53 105 ALA A C 1
ATOM 790 O O . ALA A 1 105 ? 24.934 8.578 -28.212 1.00 55.53 105 ALA A O 1
ATOM 791 N N . GLU A 1 106 ? 23.618 8.998 -26.450 1.00 60.22 106 GLU A N 1
ATOM 792 C CA . GLU A 1 106 ? 24.362 8.192 -25.491 1.00 60.22 106 GLU A CA 1
ATOM 793 C C . GLU A 1 106 ? 23.701 6.821 -25.424 1.00 60.22 106 GLU A C 1
ATOM 795 O O . GLU A 1 106 ? 22.486 6.699 -25.254 1.00 60.22 106 GLU A O 1
ATOM 800 N N . GLU A 1 107 ? 24.526 5.801 -25.621 1.00 61.41 107 GLU A N 1
ATOM 801 C CA . GLU A 1 107 ? 24.196 4.397 -25.456 1.00 61.41 107 GLU A CA 1
ATOM 802 C C . GLU A 1 107 ? 23.681 4.199 -24.026 1.00 61.41 107 GLU A C 1
ATOM 804 O O . GLU A 1 107 ? 24.427 4.253 -23.049 1.00 61.41 107 GLU A O 1
ATOM 809 N N . SER A 1 108 ? 22.355 4.111 -23.909 1.00 57.34 108 SER A N 1
ATOM 810 C CA . SER A 1 108 ? 21.669 3.980 -22.632 1.00 57.34 108 SER A CA 1
ATOM 811 C C . SER A 1 108 ? 22.111 2.660 -22.004 1.00 57.34 108 SER A C 1
ATOM 813 O O . SER A 1 108 ? 21.948 1.626 -22.655 1.00 57.34 108 SER A O 1
ATOM 815 N N . PRO A 1 109 ? 22.681 2.669 -20.784 1.00 62.06 109 PRO A N 1
ATOM 816 C CA . PRO A 1 109 ? 23.062 1.436 -20.117 1.00 62.06 109 PRO A CA 1
ATOM 817 C C . PRO A 1 109 ? 21.826 0.549 -20.043 1.00 62.06 109 PRO A C 1
ATOM 819 O O . PRO A 1 109 ? 20.777 0.986 -19.564 1.00 62.06 109 PRO A O 1
ATOM 822 N N . GLU A 1 110 ? 21.964 -0.661 -20.579 1.00 60.94 110 GLU A N 1
ATOM 823 C CA . GLU A 1 110 ? 20.940 -1.693 -20.604 1.00 60.94 110 GLU A CA 1
ATOM 824 C C . GLU A 1 110 ? 20.350 -1.794 -19.192 1.00 60.94 110 GLU A C 1
ATOM 826 O O . GLU A 1 110 ? 21.030 -2.161 -18.232 1.00 60.94 110 GLU A O 1
ATOM 831 N N . VAL A 1 111 ? 19.115 -1.310 -19.026 1.00 63.03 111 VAL A N 1
ATOM 832 C CA . VAL A 1 111 ? 18.453 -1.305 -17.724 1.00 63.03 111 VAL A CA 1
ATOM 833 C C . VAL A 1 111 ? 18.128 -2.756 -17.433 1.00 63.03 111 VAL A C 1
ATOM 835 O O . VAL A 1 111 ? 17.126 -3.271 -17.927 1.00 63.03 111 VAL A O 1
ATOM 838 N N . GLU A 1 112 ? 18.995 -3.415 -16.665 1.00 61.75 112 GLU A N 1
ATOM 839 C CA . GLU A 1 112 ? 18.712 -4.728 -16.102 1.00 61.75 112 GLU A CA 1
ATOM 840 C C . GLU A 1 112 ? 17.367 -4.636 -15.380 1.00 61.75 112 GLU A C 1
ATOM 842 O O . GLU A 1 112 ? 17.211 -3.959 -14.359 1.00 61.75 112 GLU A O 1
ATOM 847 N N . VAL A 1 113 ? 16.355 -5.245 -15.995 1.00 59.19 113 VAL A N 1
ATOM 848 C CA . VAL A 1 113 ? 15.007 -5.305 -15.452 1.00 59.19 113 VAL A CA 1
ATOM 849 C C . VAL A 1 113 ? 15.112 -6.110 -14.168 1.00 59.19 113 VAL A C 1
ATOM 851 O O . VAL A 1 113 ? 15.440 -7.296 -14.211 1.00 59.19 113 VAL A O 1
ATOM 854 N N . GLU A 1 114 ? 14.871 -5.452 -13.032 1.00 60.28 114 GLU A N 1
ATOM 855 C CA . GLU A 1 114 ? 14.893 -6.109 -11.728 1.00 60.28 114 GLU A CA 1
ATOM 856 C C . GLU A 1 114 ? 14.031 -7.385 -11.788 1.00 60.28 114 GLU A C 1
ATOM 858 O O . GLU A 1 114 ? 12.884 -7.318 -12.255 1.00 60.28 114 GLU A O 1
ATOM 863 N N . PRO A 1 115 ? 14.551 -8.543 -11.341 1.00 59.44 115 PRO A N 1
ATOM 864 C CA . PRO A 1 115 ? 13.802 -9.788 -11.344 1.00 59.44 115 PRO A CA 1
ATOM 865 C C . PRO A 1 115 ? 12.442 -9.618 -10.663 1.00 59.44 115 PRO A C 1
ATOM 867 O O . PRO A 1 115 ? 12.316 -9.027 -9.588 1.00 59.44 115 PRO A O 1
ATOM 870 N N . ASN A 1 116 ? 11.395 -10.135 -11.305 1.00 57.81 116 ASN A N 1
ATOM 871 C CA . ASN A 1 116 ? 10.042 -10.109 -10.766 1.00 57.81 116 ASN A CA 1
ATOM 872 C C . ASN A 1 116 ? 9.930 -11.065 -9.560 1.00 57.81 116 ASN A C 1
ATOM 874 O O . ASN A 1 116 ? 9.539 -12.225 -9.703 1.00 57.81 116 ASN A O 1
ATOM 878 N N . ASP A 1 117 ? 10.244 -10.553 -8.370 1.00 60.12 117 ASP A N 1
ATOM 879 C CA . ASP A 1 117 ? 10.198 -11.295 -7.104 1.00 60.12 117 ASP A CA 1
ATOM 880 C C . ASP A 1 117 ? 8.777 -11.754 -6.702 1.00 60.12 117 ASP A C 1
ATOM 882 O O . ASP A 1 117 ? 8.639 -12.602 -5.826 1.00 60.12 117 ASP A O 1
ATOM 886 N N . TYR A 1 118 ? 7.698 -11.263 -7.333 1.00 58.34 118 TYR A N 1
ATOM 887 C CA . TYR A 1 118 ? 6.330 -11.692 -6.987 1.00 58.34 118 TYR A CA 1
ATOM 888 C C . TYR A 1 118 ? 6.059 -13.156 -7.361 1.00 58.34 118 TYR A C 1
ATOM 890 O O . TYR A 1 118 ? 5.306 -13.850 -6.676 1.00 58.34 118 TYR A O 1
ATOM 898 N N . ASN A 1 119 ? 6.678 -13.630 -8.446 1.00 56.84 119 ASN A N 1
ATOM 899 C CA . ASN A 1 119 ? 6.471 -14.982 -8.970 1.00 56.84 119 ASN A CA 1
ATOM 900 C C . ASN A 1 119 ? 7.287 -16.048 -8.240 1.00 56.84 119 ASN A C 1
ATOM 902 O O . ASN A 1 119 ? 7.035 -17.240 -8.419 1.00 56.84 119 ASN A O 1
ATOM 906 N N . ASN A 1 120 ? 8.254 -15.639 -7.421 1.00 58.03 120 ASN A N 1
ATOM 907 C CA . ASN A 1 120 ? 8.958 -16.564 -6.564 1.00 58.03 120 ASN A CA 1
ATOM 908 C C . ASN A 1 120 ? 8.087 -16.730 -5.317 1.00 58.03 120 ASN A C 1
ATOM 910 O O . ASN A 1 120 ? 7.929 -15.801 -4.530 1.00 58.03 120 ASN A O 1
ATOM 914 N N . CYS A 1 121 ? 7.477 -17.900 -5.125 1.00 60.31 121 CYS A N 1
ATOM 915 C CA . CYS A 1 121 ? 6.665 -18.226 -3.940 1.00 60.31 121 CYS A CA 1
ATOM 916 C C . CYS A 1 121 ? 7.444 -18.121 -2.607 1.00 60.31 121 CYS A C 1
ATOM 918 O O . CYS A 1 121 ? 6.949 -18.526 -1.559 1.00 60.31 121 CYS A O 1
ATOM 920 N N . THR A 1 122 ? 8.675 -17.620 -2.644 1.00 68.00 122 THR A N 1
ATOM 921 C CA . THR A 1 122 ? 9.558 -17.380 -1.522 1.00 68.00 122 THR A CA 1
ATOM 922 C C . THR A 1 122 ? 9.319 -15.973 -0.964 1.00 68.00 122 THR A C 1
ATOM 924 O O . THR A 1 122 ? 9.143 -14.997 -1.687 1.00 68.00 122 THR A O 1
ATOM 927 N N . ASN A 1 123 ? 9.320 -15.841 0.362 1.00 71.88 123 ASN A N 1
ATOM 928 C CA . ASN A 1 123 ? 9.347 -14.542 1.050 1.00 71.88 123 ASN A CA 1
ATOM 929 C C . ASN A 1 123 ? 10.788 -14.028 1.211 1.00 71.88 123 ASN A C 1
ATOM 931 O O . ASN A 1 123 ? 11.126 -13.421 2.222 1.00 71.88 123 ASN A O 1
ATOM 935 N N . GLN A 1 124 ? 11.656 -14.329 0.244 1.00 79.88 124 GLN A N 1
ATOM 936 C CA . GLN A 1 124 ? 13.070 -13.967 0.268 1.00 79.88 124 GLN A CA 1
ATOM 937 C C . GLN A 1 124 ? 13.306 -12.898 -0.800 1.00 79.88 124 GLN A C 1
ATOM 939 O O . GLN A 1 124 ? 13.477 -13.247 -1.969 1.00 79.88 124 GLN A O 1
ATOM 944 N N . PRO A 1 125 ? 13.238 -11.605 -0.435 1.00 83.19 125 PRO A N 1
ATOM 945 C CA . PRO A 1 125 ? 13.466 -10.535 -1.388 1.00 83.19 125 PRO A CA 1
ATOM 946 C C . PRO A 1 125 ? 14.943 -10.522 -1.777 1.00 83.19 125 PRO A C 1
ATOM 948 O O . PRO A 1 125 ? 15.815 -10.507 -0.908 1.00 83.19 125 PRO A O 1
ATOM 951 N N . ASN A 1 126 ? 15.222 -10.500 -3.078 1.00 85.06 126 ASN A N 1
ATOM 952 C CA . ASN A 1 126 ? 16.598 -10.420 -3.579 1.00 85.06 126 ASN A CA 1
ATOM 953 C C . ASN A 1 126 ? 17.041 -8.969 -3.788 1.00 85.06 126 ASN A C 1
ATOM 955 O O . ASN A 1 126 ? 18.219 -8.703 -4.021 1.00 85.06 126 ASN A O 1
ATOM 959 N N . THR A 1 127 ? 16.098 -8.027 -3.704 1.00 89.25 127 THR A N 1
ATOM 960 C CA . THR A 1 127 ? 16.335 -6.607 -3.946 1.00 89.25 127 THR A CA 1
ATOM 961 C C . THR A 1 127 ? 15.755 -5.733 -2.840 1.00 89.25 127 THR A C 1
ATOM 963 O O . THR A 1 127 ? 14.828 -6.123 -2.124 1.00 89.25 127 THR A O 1
ATOM 966 N N . VAL A 1 128 ? 16.285 -4.513 -2.703 1.00 92.44 128 VAL A N 1
ATOM 967 C CA . VAL A 1 128 ? 15.786 -3.530 -1.726 1.00 92.44 128 VAL A CA 1
ATOM 968 C C . VAL A 1 128 ? 14.331 -3.161 -2.032 1.00 92.44 128 VAL A C 1
ATOM 970 O O . VAL A 1 128 ? 13.509 -3.076 -1.119 1.00 92.44 128 VAL A O 1
ATOM 973 N N . CYS A 1 129 ? 13.982 -3.028 -3.316 1.00 92.25 129 CYS A N 1
ATOM 974 C CA . CYS A 1 129 ? 12.604 -2.786 -3.731 1.00 92.25 129 CYS A CA 1
ATOM 975 C C . CYS A 1 129 ? 11.693 -3.973 -3.376 1.00 92.25 129 CYS A C 1
ATOM 977 O O . CYS A 1 129 ? 10.604 -3.785 -2.830 1.00 92.25 129 CYS A O 1
ATOM 979 N N . GLY A 1 130 ? 12.142 -5.207 -3.624 1.00 91.19 130 GLY A N 1
ATOM 980 C CA . GLY A 1 130 ? 11.449 -6.423 -3.199 1.00 91.19 130 GLY A CA 1
ATOM 981 C C . GLY A 1 130 ? 11.187 -6.442 -1.691 1.00 91.19 130 GLY A C 1
ATOM 982 O O . GLY A 1 130 ? 10.055 -6.687 -1.271 1.00 91.19 130 GLY A O 1
ATOM 983 N N . ALA A 1 131 ? 12.195 -6.100 -0.885 1.00 92.38 131 ALA A N 1
ATOM 984 C CA . ALA A 1 131 ? 12.103 -6.066 0.574 1.00 92.38 131 ALA A CA 1
ATOM 985 C C . ALA A 1 131 ? 11.132 -4.992 1.082 1.00 92.38 131 ALA A C 1
ATOM 987 O O . ALA A 1 131 ? 10.333 -5.258 1.980 1.00 92.38 131 ALA A O 1
ATOM 988 N N . GLN A 1 132 ? 11.136 -3.803 0.473 1.00 94.88 132 GLN A N 1
ATOM 989 C CA . GLN A 1 132 ? 10.143 -2.768 0.758 1.00 94.88 132 GLN A CA 1
ATOM 990 C C . GLN A 1 132 ? 8.726 -3.268 0.492 1.00 94.88 132 GLN A C 1
ATOM 992 O O . GLN A 1 132 ? 7.856 -3.147 1.350 1.00 94.88 132 GLN A O 1
ATOM 997 N N . TRP A 1 133 ? 8.475 -3.832 -0.691 1.00 94.44 133 TRP A N 1
ATOM 998 C CA . TRP A 1 133 ? 7.137 -4.312 -1.028 1.00 94.44 133 TRP A CA 1
ATOM 999 C C . TRP A 1 133 ? 6.705 -5.470 -0.131 1.00 94.44 133 TRP A C 1
ATOM 1001 O O . TRP A 1 133 ? 5.543 -5.507 0.261 1.00 94.44 133 TRP A O 1
ATOM 1011 N N . LEU A 1 134 ? 7.623 -6.362 0.249 1.00 93.06 134 LEU A N 1
ATOM 1012 C CA . LEU A 1 134 ? 7.366 -7.394 1.251 1.00 93.06 134 LEU A CA 1
ATOM 1013 C C . LEU A 1 134 ? 6.906 -6.773 2.578 1.00 93.06 134 LEU A C 1
ATOM 1015 O O . LEU A 1 134 ? 5.880 -7.191 3.104 1.00 93.06 134 LEU A O 1
ATOM 1019 N N . LEU A 1 135 ? 7.604 -5.752 3.084 1.00 95.12 135 LEU A N 1
ATOM 1020 C CA . LEU A 1 135 ? 7.232 -5.066 4.326 1.00 95.12 135 LEU A CA 1
ATOM 1021 C C . LEU A 1 135 ? 5.863 -4.378 4.232 1.00 95.12 135 LEU A C 1
ATOM 1023 O O . LEU A 1 135 ? 5.059 -4.467 5.161 1.00 95.12 135 LEU A O 1
ATOM 1027 N N . LEU A 1 136 ? 5.579 -3.703 3.116 1.00 96.50 136 LEU A N 1
ATOM 1028 C CA . LEU A 1 136 ? 4.278 -3.071 2.873 1.00 96.50 136 LEU A CA 1
ATOM 1029 C C . LEU A 1 136 ? 3.156 -4.119 2.879 1.00 96.50 136 LEU A C 1
ATOM 1031 O O . LEU A 1 136 ? 2.119 -3.922 3.517 1.00 96.50 136 LEU A O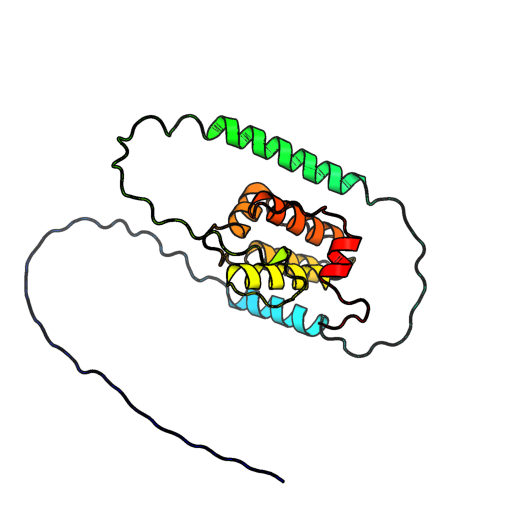 1
ATOM 1035 N N . TRP A 1 137 ? 3.378 -5.248 2.204 1.00 95.69 137 TRP A N 1
ATOM 1036 C CA . TRP A 1 137 ? 2.414 -6.338 2.118 1.00 95.69 137 TRP A CA 1
ATOM 1037 C C . TRP A 1 137 ? 2.162 -7.023 3.457 1.00 95.69 137 TRP A C 1
ATOM 1039 O O . TRP A 1 137 ? 1.000 -7.196 3.821 1.00 95.69 137 TRP A O 1
ATOM 1049 N N . THR A 1 138 ? 3.208 -7.380 4.205 1.00 94.50 138 THR A N 1
ATOM 1050 C CA . THR A 1 138 ? 3.056 -8.009 5.525 1.00 94.50 138 THR A CA 1
ATOM 1051 C C . THR A 1 138 ? 2.377 -7.054 6.504 1.00 94.50 138 THR A C 1
ATOM 1053 O O . THR A 1 138 ? 1.420 -7.438 7.170 1.00 94.50 138 THR A O 1
ATOM 1056 N N . THR A 1 139 ? 2.757 -5.775 6.513 1.00 96.44 139 THR A N 1
ATOM 1057 C CA . THR A 1 139 ? 2.098 -4.747 7.337 1.00 96.44 139 THR A CA 1
ATOM 1058 C C . THR A 1 139 ? 0.599 -4.668 7.043 1.00 96.44 139 THR A C 1
ATOM 1060 O O . THR A 1 139 ? -0.221 -4.697 7.961 1.00 96.44 139 THR A O 1
ATOM 1063 N N . ALA A 1 140 ? 0.214 -4.626 5.764 1.00 97.06 140 ALA A N 1
ATOM 1064 C CA . ALA A 1 140 ? -1.193 -4.592 5.376 1.00 97.06 140 ALA A CA 1
ATOM 1065 C C . ALA A 1 140 ? -1.930 -5.893 5.719 1.00 97.06 140 ALA A C 1
ATOM 1067 O O . ALA A 1 140 ? -3.060 -5.850 6.197 1.00 97.06 140 ALA A O 1
ATOM 1068 N N . ALA A 1 141 ? -1.305 -7.049 5.503 1.00 95.88 141 ALA A N 1
ATOM 1069 C CA . ALA A 1 141 ? -1.922 -8.349 5.736 1.00 95.88 141 ALA A CA 1
ATOM 1070 C C . ALA A 1 141 ? -2.202 -8.614 7.228 1.00 95.88 141 ALA A C 1
ATOM 1072 O O . ALA A 1 141 ? -3.223 -9.217 7.574 1.00 95.88 141 ALA A O 1
ATOM 1073 N N . TYR A 1 142 ? -1.346 -8.108 8.119 1.00 95.31 142 TYR A N 1
ATOM 1074 C CA . TYR A 1 142 ? -1.508 -8.225 9.573 1.00 95.31 142 TYR A CA 1
ATOM 1075 C C . TYR A 1 142 ? -2.248 -7.044 10.211 1.00 95.31 142 TYR A C 1
ATOM 1077 O O . TYR A 1 142 ? -2.530 -7.088 11.408 1.00 95.31 142 TYR A O 1
ATOM 1085 N N . ALA A 1 143 ? -2.644 -6.032 9.434 1.00 96.19 143 ALA A N 1
ATOM 1086 C CA . ALA A 1 143 ? -3.524 -4.982 9.930 1.00 96.19 143 ALA A CA 1
ATOM 1087 C C . ALA A 1 143 ? -4.851 -5.574 10.462 1.00 96.19 143 ALA A C 1
ATOM 1089 O O . ALA A 1 143 ? -5.345 -6.574 9.917 1.00 96.19 143 ALA A O 1
ATOM 1090 N N . PRO A 1 144 ? -5.460 -4.968 11.500 1.00 95.75 144 PRO A N 1
ATOM 1091 C CA . PRO A 1 144 ? -6.789 -5.358 11.961 1.00 95.75 144 PRO A CA 1
ATOM 1092 C C . PRO A 1 144 ? -7.808 -5.323 10.815 1.00 95.75 144 PRO A C 1
ATOM 1094 O O . PRO A 1 144 ? -7.731 -4.464 9.936 1.00 95.75 144 PRO A O 1
ATOM 1097 N N . GLU A 1 145 ? -8.788 -6.236 10.816 1.00 95.81 145 GLU A N 1
ATOM 1098 C CA . GLU A 1 145 ? -9.844 -6.213 9.787 1.00 95.81 145 GLU A CA 1
ATOM 1099 C C . GLU A 1 145 ? -10.615 -4.885 9.836 1.00 95.81 145 GLU A C 1
ATOM 1101 O O . GLU A 1 145 ? -10.886 -4.299 8.790 1.00 95.81 145 GLU A O 1
ATOM 1106 N N . GLN A 1 146 ? -10.879 -4.394 11.051 1.00 97.44 146 GLN A N 1
ATOM 1107 C CA . GLN A 1 146 ? -11.491 -3.100 11.345 1.00 97.44 146 GLN A CA 1
ATOM 1108 C C . GLN A 1 146 ? -10.607 -2.348 12.358 1.00 97.44 146 GLN A C 1
ATOM 1110 O O . GLN A 1 146 ? -10.764 -2.540 13.564 1.00 97.44 146 GLN A O 1
ATOM 1115 N N . PRO A 1 147 ? -9.624 -1.554 11.903 1.00 96.94 147 PRO A N 1
ATOM 1116 C CA . PRO A 1 147 ? -8.738 -0.820 12.797 1.00 96.94 147 PRO A CA 1
ATOM 1117 C C . PRO A 1 147 ? -9.483 0.287 13.550 1.00 96.94 147 PRO A C 1
ATOM 1119 O O . PRO A 1 147 ? -10.315 1.012 12.986 1.00 96.94 147 PRO A O 1
ATOM 1122 N N . THR A 1 148 ? -9.116 0.460 14.821 1.00 97.62 148 THR A N 1
ATOM 1123 C CA . THR A 1 148 ? -9.527 1.614 15.637 1.00 97.62 148 THR A CA 1
ATOM 1124 C C . THR A 1 148 ? -9.055 2.926 14.999 1.00 97.62 148 THR A C 1
ATOM 1126 O O . THR A 1 148 ? -8.189 2.923 14.124 1.00 97.62 148 THR A O 1
ATOM 1129 N N . ASP A 1 149 ? -9.597 4.075 15.410 1.00 97.31 149 ASP A N 1
ATOM 1130 C CA . ASP A 1 149 ? -9.191 5.369 14.833 1.00 97.31 149 ASP A CA 1
ATOM 1131 C C . ASP A 1 149 ? -7.688 5.652 15.010 1.00 97.31 149 ASP A C 1
ATOM 1133 O O . ASP A 1 149 ? -7.039 6.180 14.104 1.00 97.31 149 ASP A O 1
ATOM 1137 N N . GLU A 1 150 ? -7.113 5.239 16.143 1.00 96.62 150 GLU A N 1
ATOM 1138 C CA . GLU A 1 150 ? -5.678 5.350 16.421 1.00 96.62 150 GLU A CA 1
ATOM 1139 C C . GLU A 1 150 ? -4.846 4.447 15.503 1.00 96.62 150 GLU A C 1
ATOM 1141 O O . GLU A 1 150 ? -3.891 4.912 14.879 1.00 96.62 150 GLU A O 1
ATOM 1146 N N . GLU A 1 151 ? -5.232 3.176 15.352 1.00 96.25 151 GLU A N 1
ATOM 1147 C CA . GLU A 1 151 ? -4.563 2.231 14.446 1.00 96.25 151 GLU A CA 1
ATOM 1148 C C . GLU A 1 151 ? -4.692 2.670 12.988 1.00 96.25 151 GLU A C 1
ATOM 1150 O O . GLU A 1 151 ? -3.725 2.608 12.234 1.00 96.25 151 GLU A O 1
ATOM 1155 N N . ARG A 1 152 ? -5.862 3.177 12.588 1.00 97.69 152 ARG A N 1
ATOM 1156 C CA . ARG A 1 152 ? -6.107 3.716 11.247 1.00 97.69 152 ARG A CA 1
ATOM 1157 C C . ARG A 1 152 ? -5.206 4.908 10.965 1.00 97.69 152 ARG A C 1
ATOM 1159 O O . ARG A 1 152 ? -4.638 4.994 9.877 1.00 97.69 152 ARG A O 1
ATOM 1166 N N . LYS A 1 153 ? -5.056 5.817 11.933 1.00 97.12 153 LYS A N 1
ATOM 1167 C CA . LYS A 1 153 ? -4.135 6.953 11.834 1.00 97.12 153 LYS A CA 1
ATOM 1168 C C . LYS A 1 153 ? -2.689 6.474 11.721 1.00 97.12 153 LYS A C 1
ATOM 1170 O O . LYS A 1 153 ? -1.979 6.958 10.848 1.00 97.12 153 LYS A O 1
ATOM 1175 N N . ALA A 1 154 ? -2.279 5.506 12.540 1.00 97.06 154 ALA A N 1
ATOM 1176 C CA . ALA A 1 154 ? -0.933 4.939 12.501 1.00 97.06 154 ALA A CA 1
ATOM 1177 C C . ALA A 1 154 ? -0.631 4.254 11.159 1.00 97.06 154 ALA A C 1
ATOM 1179 O O . ALA A 1 154 ? 0.406 4.531 10.562 1.00 97.06 154 ALA A O 1
ATOM 1180 N N . LEU A 1 155 ? -1.555 3.434 10.643 1.00 97.81 155 LEU A N 1
ATOM 1181 C CA . LEU A 1 155 ? -1.453 2.812 9.320 1.00 97.81 155 LEU A CA 1
ATOM 1182 C C . LEU A 1 155 ? -1.348 3.876 8.231 1.00 97.81 155 LEU A C 1
ATOM 1184 O O . LEU A 1 155 ? -0.439 3.829 7.407 1.00 97.81 155 LEU A O 1
ATOM 1188 N N . ARG A 1 156 ? -2.231 4.879 8.252 1.00 97.50 156 ARG A N 1
ATOM 1189 C CA . ARG A 1 156 ? -2.193 5.963 7.271 1.00 97.50 156 ARG A CA 1
ATOM 1190 C C . ARG A 1 156 ? -0.852 6.687 7.310 1.00 97.50 156 ARG A C 1
ATOM 1192 O O . ARG A 1 156 ? -0.243 6.845 6.261 1.00 97.50 156 ARG A O 1
ATOM 1199 N N . THR A 1 157 ? -0.359 7.078 8.483 1.00 97.38 157 THR A N 1
ATOM 1200 C CA . THR A 1 157 ? 0.967 7.698 8.614 1.00 97.38 157 THR A CA 1
ATOM 1201 C C . THR A 1 157 ? 2.064 6.777 8.095 1.00 97.38 157 THR A C 1
ATOM 1203 O O . THR A 1 157 ? 2.866 7.220 7.284 1.00 97.38 157 THR A O 1
ATOM 1206 N N . PHE A 1 158 ? 2.066 5.499 8.481 1.00 97.81 158 PHE A N 1
ATOM 1207 C CA . PHE A 1 158 ? 3.050 4.536 7.996 1.00 97.81 158 PHE A CA 1
ATOM 1208 C C . PHE A 1 158 ? 3.082 4.499 6.468 1.00 97.81 158 PHE A C 1
ATOM 1210 O O . PHE A 1 158 ? 4.129 4.760 5.897 1.00 97.81 158 PHE A O 1
ATOM 1217 N N . PHE A 1 159 ? 1.951 4.255 5.799 1.00 97.75 159 PHE A N 1
ATOM 1218 C CA . PHE A 1 159 ? 1.935 4.139 4.339 1.00 97.75 159 PHE A CA 1
ATOM 1219 C C . PHE A 1 159 ? 2.183 5.478 3.627 1.00 97.75 159 PHE A C 1
ATOM 1221 O O . PHE A 1 159 ? 2.774 5.490 2.553 1.00 97.75 159 PHE A O 1
ATOM 1228 N N . THR A 1 160 ? 1.763 6.613 4.185 1.00 97.56 160 THR A N 1
ATOM 1229 C CA . THR A 1 160 ? 1.935 7.905 3.493 1.00 97.56 160 THR A CA 1
ATOM 1230 C C . THR A 1 160 ? 3.364 8.435 3.617 1.00 97.56 160 THR A C 1
ATOM 1232 O O . THR A 1 160 ? 3.882 9.009 2.666 1.00 97.56 160 THR A O 1
ATOM 1235 N N . GLU A 1 161 ? 4.012 8.202 4.760 1.00 96.88 161 GLU A N 1
ATOM 1236 C CA . GLU A 1 161 ? 5.357 8.711 5.055 1.00 96.88 161 GLU A CA 1
ATOM 1237 C C . GLU A 1 161 ? 6.470 7.693 4.740 1.00 96.88 161 GLU A C 1
A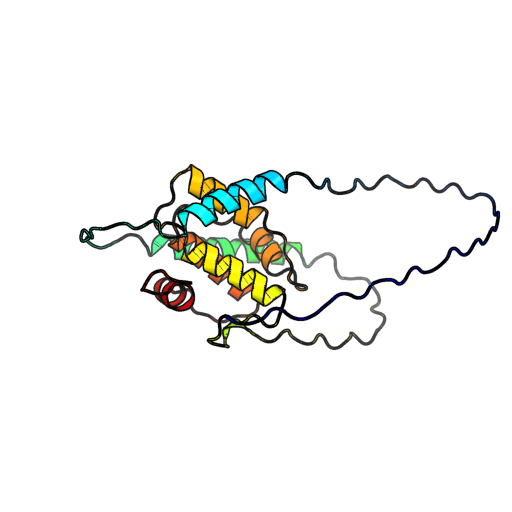TOM 1239 O O . GLU A 1 161 ? 7.655 7.998 4.889 1.00 96.88 161 GLU A O 1
ATOM 1244 N N . PHE A 1 162 ? 6.120 6.469 4.321 1.00 96.69 162 PHE A N 1
ATOM 1245 C CA . PHE A 1 162 ? 7.107 5.448 3.973 1.00 96.69 162 PHE A CA 1
ATOM 1246 C C . PHE A 1 162 ? 7.943 5.890 2.765 1.00 96.69 162 PHE A C 1
ATOM 1248 O O . PHE A 1 162 ? 7.415 6.124 1.676 1.00 96.69 162 PHE A O 1
ATOM 1255 N N . GLN A 1 163 ? 9.263 5.969 2.944 1.00 96.75 163 GLN A N 1
ATOM 1256 C CA . GLN A 1 163 ? 10.171 6.400 1.884 1.00 96.75 163 GLN A CA 1
ATOM 1257 C C . GLN A 1 163 ? 10.364 5.311 0.831 1.00 96.75 163 GLN A C 1
ATOM 1259 O O . GLN A 1 163 ? 10.692 4.170 1.159 1.00 96.75 163 GLN A O 1
ATOM 1264 N N . ASP A 1 164 ? 10.239 5.690 -0.438 1.00 96.69 164 ASP A N 1
ATOM 1265 C CA . ASP A 1 164 ? 10.443 4.774 -1.553 1.00 96.69 164 ASP A CA 1
ATOM 1266 C C . ASP A 1 164 ? 11.932 4.469 -1.775 1.00 96.69 164 ASP A C 1
ATOM 1268 O O . ASP A 1 164 ? 12.733 5.354 -2.066 1.00 96.69 164 ASP A O 1
ATOM 1272 N N . GLN A 1 165 ? 12.280 3.197 -1.642 1.00 95.62 165 GLN A N 1
ATOM 1273 C CA . GLN A 1 165 ? 13.597 2.601 -1.848 1.00 95.62 165 GLN A CA 1
ATOM 1274 C C . GLN A 1 165 ? 13.733 1.963 -3.238 1.00 95.62 165 GLN A C 1
ATOM 1276 O O . GLN A 1 165 ? 14.806 1.473 -3.594 1.00 95.62 165 GLN A O 1
ATOM 1281 N N . CYS A 1 166 ? 12.664 1.928 -4.039 1.00 92.81 166 CYS A N 1
ATOM 1282 C CA . CYS A 1 166 ? 12.721 1.399 -5.394 1.00 92.81 166 CYS A CA 1
ATOM 1283 C C . CYS A 1 166 ? 13.346 2.421 -6.357 1.00 92.81 166 CYS A C 1
ATOM 1285 O O . CYS A 1 166 ? 12.928 3.580 -6.417 1.00 92.81 166 CYS A O 1
ATOM 1287 N N . ARG A 1 167 ? 14.300 1.985 -7.193 1.00 92.56 167 ARG A N 1
ATOM 1288 C CA . ARG A 1 167 ? 14.945 2.845 -8.208 1.00 92.56 167 ARG A CA 1
ATOM 1289 C C . ARG A 1 167 ? 13.943 3.429 -9.210 1.00 92.56 167 ARG A C 1
ATOM 1291 O O . ARG A 1 167 ? 14.102 4.556 -9.668 1.00 92.56 167 ARG A O 1
ATOM 1298 N N . ASP A 1 168 ? 12.902 2.668 -9.538 1.00 91.94 168 ASP A N 1
ATOM 1299 C CA . ASP A 1 168 ? 11.828 3.071 -10.450 1.00 91.94 168 ASP A CA 1
ATOM 1300 C C . ASP A 1 168 ? 10.787 4.006 -9.811 1.00 91.94 168 ASP A C 1
ATOM 1302 O O . ASP A 1 168 ? 9.877 4.483 -10.504 1.00 91.94 168 ASP A O 1
ATOM 1306 N N . ARG A 1 169 ? 10.926 4.285 -8.509 1.00 95.81 169 ARG A N 1
ATOM 1307 C CA . ARG A 1 169 ? 9.986 5.051 -7.692 1.00 95.81 169 ARG A CA 1
ATOM 1308 C C . ARG A 1 169 ? 8.552 4.501 -7.735 1.00 95.81 169 ARG A C 1
ATOM 1310 O O . ARG A 1 169 ? 7.587 5.269 -7.763 1.00 95.81 169 ARG A O 1
ATOM 1317 N N . SER A 1 170 ? 8.390 3.180 -7.838 1.00 95.38 170 SER A N 1
ATOM 1318 C CA . SER A 1 170 ? 7.079 2.537 -8.007 1.00 95.38 170 SER A CA 1
ATOM 1319 C C . SER A 1 170 ? 6.100 2.823 -6.864 1.00 95.38 170 SER A C 1
ATOM 1321 O O . SER A 1 170 ? 4.899 2.974 -7.115 1.00 95.38 170 SER A O 1
ATOM 1323 N N . TYR A 1 171 ? 6.570 2.947 -5.624 1.00 97.12 171 TYR A N 1
ATOM 1324 C CA . TYR A 1 171 ? 5.702 3.236 -4.484 1.00 97.12 171 TYR A CA 1
ATOM 1325 C C . TYR A 1 171 ? 5.329 4.719 -4.400 1.00 97.12 171 TYR A C 1
ATOM 1327 O O . TYR A 1 171 ? 4.154 5.052 -4.248 1.00 97.12 171 TYR A O 1
ATOM 1335 N N . ALA A 1 172 ? 6.288 5.621 -4.611 1.00 97.50 172 ALA A N 1
ATOM 1336 C CA . ALA A 1 172 ? 6.023 7.055 -4.674 1.00 97.50 172 ALA A CA 1
ATOM 1337 C C . ALA A 1 172 ? 5.026 7.382 -5.797 1.00 97.50 172 ALA A C 1
ATOM 1339 O O . ALA A 1 172 ? 4.037 8.073 -5.563 1.00 97.50 172 ALA A O 1
ATOM 1340 N N . LYS A 1 173 ? 5.199 6.790 -6.988 1.00 97.62 173 LYS A N 1
ATOM 1341 C CA . LYS A 1 173 ? 4.242 6.918 -8.102 1.00 97.62 173 LYS A CA 1
ATOM 1342 C C . LYS A 1 173 ? 2.849 6.393 -7.746 1.00 97.62 173 LYS A C 1
ATOM 1344 O O . LYS A 1 173 ? 1.847 6.947 -8.204 1.00 97.62 173 LYS A O 1
ATOM 1349 N N . THR A 1 174 ? 2.774 5.343 -6.925 1.00 97.19 174 THR A N 1
ATOM 1350 C CA . THR A 1 174 ? 1.505 4.818 -6.401 1.00 97.19 174 THR A CA 1
ATOM 1351 C C . THR A 1 174 ? 0.798 5.869 -5.545 1.00 97.19 174 THR A C 1
ATOM 1353 O O . THR A 1 174 ? -0.368 6.169 -5.806 1.00 97.19 174 THR A O 1
ATOM 1356 N N . LEU A 1 175 ? 1.506 6.479 -4.589 1.00 97.69 175 LEU A N 1
ATOM 1357 C CA . LEU A 1 175 ? 0.971 7.551 -3.743 1.00 97.69 175 LEU A CA 1
ATOM 1358 C C . LEU A 1 175 ? 0.563 8.787 -4.558 1.00 97.69 175 LEU A C 1
ATOM 1360 O O . LEU A 1 175 ? -0.521 9.324 -4.352 1.00 97.69 175 LEU A O 1
ATOM 1364 N N . GLU A 1 176 ? 1.382 9.209 -5.521 1.00 97.75 176 GLU A N 1
ATOM 1365 C CA . GLU A 1 176 ? 1.094 10.356 -6.395 1.00 97.75 176 GLU A CA 1
ATOM 1366 C C . GLU A 1 176 ? -0.162 10.125 -7.260 1.00 97.75 176 GLU A C 1
ATOM 1368 O O . GLU A 1 176 ? -0.945 11.044 -7.496 1.00 97.75 176 GLU A O 1
ATOM 1373 N N . THR A 1 177 ? -0.385 8.888 -7.719 1.00 97.50 177 THR A N 1
ATOM 1374 C CA . THR A 1 177 ? -1.471 8.555 -8.660 1.00 97.50 177 THR A CA 1
ATOM 1375 C C . THR A 1 177 ? -2.797 8.245 -7.972 1.00 97.50 177 THR A C 1
ATOM 1377 O O . THR A 1 177 ? -3.864 8.633 -8.464 1.00 97.50 177 THR A O 1
ATOM 1380 N N . PHE A 1 178 ? -2.748 7.508 -6.861 1.00 96.81 178 PHE A N 1
ATOM 1381 C CA . PHE A 1 178 ? -3.935 7.023 -6.154 1.00 96.81 178 PHE A CA 1
ATOM 1382 C C . PHE A 1 178 ? -4.215 7.777 -4.852 1.00 96.81 178 PHE A C 1
ATOM 1384 O O . PHE A 1 178 ? -5.275 7.579 -4.262 1.00 96.81 178 PHE A O 1
ATOM 1391 N N . GLY A 1 179 ? -3.307 8.652 -4.418 1.00 97.31 179 GLY A N 1
ATOM 1392 C CA . GLY A 1 179 ? -3.372 9.305 -3.117 1.00 97.31 179 GLY A CA 1
ATOM 1393 C C . GLY A 1 179 ? -3.015 8.360 -1.969 1.00 97.31 179 GLY A C 1
ATOM 1394 O O . GLY A 1 179 ? -2.644 7.203 -2.173 1.00 97.31 179 GLY A O 1
ATOM 1395 N N . ALA A 1 180 ? -3.142 8.865 -0.741 1.00 95.81 180 ALA A N 1
ATOM 1396 C CA . ALA A 1 180 ? -2.941 8.066 0.465 1.00 95.81 180 ALA A CA 1
ATOM 1397 C C . ALA A 1 180 ? -3.944 6.893 0.530 1.00 95.81 180 ALA A C 1
ATOM 1399 O O . ALA A 1 180 ? -5.115 7.083 0.185 1.00 95.81 180 ALA A O 1
ATOM 1400 N N . PRO A 1 181 ? -3.527 5.702 0.998 1.00 96.19 181 PRO A N 1
ATOM 1401 C CA . PRO A 1 181 ? -4.415 4.549 1.072 1.00 96.19 181 PRO A CA 1
ATOM 1402 C C . PRO A 1 181 ? -5.551 4.751 2.074 1.00 96.19 181 PRO A C 1
ATOM 1404 O O . PRO A 1 181 ? -5.369 5.284 3.174 1.00 96.19 181 PRO A O 1
ATOM 1407 N N . GLU A 1 182 ? -6.723 4.226 1.721 1.00 93.50 182 GLU A N 1
ATOM 1408 C CA . GLU A 1 182 ? -7.845 4.119 2.645 1.00 93.50 182 GLU A CA 1
ATOM 1409 C C . GLU A 1 182 ? -7.576 2.979 3.637 1.00 93.50 182 GLU A C 1
ATOM 1411 O O . GLU A 1 182 ? -7.565 1.801 3.281 1.00 93.50 182 GLU A O 1
ATOM 1416 N N . CYS A 1 183 ? -7.342 3.340 4.898 1.00 96.88 183 CYS A N 1
ATOM 1417 C CA . CYS A 1 183 ? -6.990 2.396 5.960 1.00 96.88 183 CYS A CA 1
ATOM 1418 C C . CYS A 1 183 ? -8.209 1.975 6.799 1.00 96.88 183 CYS A C 1
ATOM 1420 O O . CYS A 1 183 ? -8.042 1.529 7.929 1.00 96.88 183 CYS A O 1
ATOM 1422 N N . SER A 1 184 ? -9.439 2.143 6.293 1.00 96.69 184 SER A N 1
ATOM 1423 C CA . SER A 1 184 ? -10.662 1.846 7.062 1.00 96.69 184 SER A CA 1
ATOM 1424 C C . SER A 1 184 ? -10.877 0.348 7.317 1.00 96.69 184 SER A C 1
ATOM 1426 O O . SER A 1 184 ? -11.552 -0.026 8.271 1.00 96.69 184 SER A O 1
ATOM 1428 N N . SER A 1 185 ? -10.280 -0.511 6.488 1.00 98.00 185 SER A N 1
ATOM 1429 C CA . SER A 1 185 ? -10.226 -1.959 6.692 1.00 98.00 185 SER A CA 1
ATOM 1430 C C . SER A 1 185 ? -8.990 -2.551 6.029 1.00 98.00 185 SER A C 1
ATOM 1432 O O . SER A 1 185 ? -8.494 -2.023 5.025 1.00 98.00 185 SER A O 1
ATOM 1434 N N . ARG A 1 186 ? -8.533 -3.702 6.534 1.00 97.50 186 ARG A N 1
ATOM 1435 C CA . ARG A 1 186 ? -7.437 -4.462 5.914 1.00 97.50 186 ARG A CA 1
ATOM 1436 C C . ARG A 1 186 ? -7.685 -4.726 4.431 1.00 97.50 186 ARG A C 1
ATOM 1438 O O . ARG A 1 186 ? -6.787 -4.551 3.609 1.00 97.50 186 ARG A O 1
ATOM 1445 N N . ARG A 1 187 ? -8.913 -5.117 4.073 1.00 97.44 187 ARG A N 1
ATOM 1446 C CA . ARG A 1 187 ? -9.297 -5.377 2.681 1.00 97.44 187 ARG A CA 1
ATOM 1447 C C . ARG A 1 187 ? -9.000 -4.195 1.774 1.00 97.44 187 ARG A C 1
ATOM 1449 O O . ARG A 1 187 ? -8.420 -4.391 0.710 1.00 97.44 187 ARG A O 1
ATOM 1456 N N . GLN A 1 188 ? -9.404 -2.992 2.164 1.00 97.69 188 GLN A N 1
ATOM 1457 C CA . GLN A 1 188 ? -9.205 -1.811 1.329 1.00 97.69 188 GLN A CA 1
ATOM 1458 C C . GLN A 1 188 ? -7.721 -1.488 1.154 1.00 97.69 188 GLN A C 1
ATOM 1460 O O . GLN A 1 188 ? -7.281 -1.262 0.027 1.00 97.69 188 GLN A O 1
ATOM 1465 N N . LEU A 1 189 ? -6.947 -1.577 2.236 1.00 98.00 189 LEU A N 1
ATOM 1466 C CA . LEU A 1 189 ? -5.507 -1.348 2.218 1.00 98.00 189 LEU A CA 1
ATOM 1467 C C . LEU A 1 189 ? -4.768 -2.348 1.310 1.00 98.00 189 LEU A C 1
ATOM 1469 O O . LEU A 1 189 ? -3.990 -1.949 0.443 1.00 98.00 189 LEU A O 1
ATOM 1473 N N . MET A 1 190 ? -5.056 -3.648 1.438 1.00 97.69 190 MET A N 1
ATOM 1474 C CA . MET A 1 190 ? -4.451 -4.682 0.585 1.00 97.69 190 MET A CA 1
ATOM 1475 C C . MET A 1 190 ? -4.850 -4.532 -0.890 1.00 97.69 190 MET A C 1
ATOM 1477 O O . MET A 1 190 ? -4.038 -4.754 -1.788 1.00 97.69 190 MET A O 1
ATOM 1481 N N . MET A 1 191 ? -6.097 -4.140 -1.162 1.00 97.31 191 MET A N 1
ATOM 1482 C CA . MET A 1 191 ? -6.560 -3.886 -2.527 1.00 97.31 191 MET A CA 1
ATOM 1483 C C . MET A 1 191 ? -5.863 -2.674 -3.151 1.00 97.31 191 MET A C 1
ATOM 1485 O O . MET A 1 191 ? -5.488 -2.735 -4.322 1.00 97.31 191 MET A O 1
ATOM 1489 N N . TRP A 1 192 ? -5.655 -1.605 -2.378 1.00 97.81 192 TRP A N 1
ATOM 1490 C CA . TRP A 1 192 ? -4.906 -0.428 -2.818 1.00 97.81 192 TRP A CA 1
ATOM 1491 C C . TRP A 1 192 ? -3.463 -0.796 -3.194 1.00 97.81 192 TRP A C 1
ATOM 1493 O O . TRP A 1 192 ? -3.021 -0.462 -4.295 1.00 97.81 192 TRP A O 1
ATOM 1503 N N . LEU A 1 193 ? -2.775 -1.581 -2.352 1.00 97.25 193 LEU A N 1
ATOM 1504 C CA . LEU A 1 193 ? -1.422 -2.073 -2.647 1.00 97.25 193 LEU A CA 1
ATOM 1505 C C . LEU A 1 193 ? -1.380 -2.902 -3.932 1.00 97.25 193 LEU A C 1
ATOM 1507 O O . LEU A 1 193 ? -0.497 -2.692 -4.760 1.00 97.25 193 LEU A O 1
ATOM 1511 N N . CYS A 1 194 ? -2.351 -3.797 -4.135 1.00 96.62 194 CYS A N 1
ATOM 1512 C CA . CYS A 1 194 ? -2.407 -4.622 -5.341 1.00 96.62 194 CYS A CA 1
ATOM 1513 C C . CYS A 1 194 ? -2.517 -3.775 -6.613 1.00 96.62 194 CYS A C 1
ATOM 1515 O O . CYS A 1 194 ? -1.781 -3.984 -7.578 1.00 96.62 194 CYS A O 1
ATOM 1517 N N . VAL A 1 195 ? -3.432 -2.801 -6.616 1.00 96.38 195 VAL A N 1
ATOM 1518 C CA . VAL A 1 195 ? -3.647 -1.919 -7.770 1.00 96.38 195 VAL A CA 1
ATOM 1519 C C . VAL A 1 195 ? -2.398 -1.083 -8.049 1.00 96.38 195 VAL A C 1
ATOM 1521 O O . VAL A 1 195 ? -1.984 -0.986 -9.206 1.00 96.38 195 VAL A O 1
ATOM 1524 N N . GLY A 1 196 ? -1.769 -0.539 -7.004 1.00 95.50 196 GLY A N 1
ATOM 1525 C CA . GLY A 1 196 ? -0.515 0.205 -7.104 1.00 95.50 196 GLY A CA 1
ATOM 1526 C C . GLY A 1 196 ? 0.624 -0.613 -7.698 1.00 95.50 196 GLY A C 1
ATOM 1527 O O . GLY A 1 196 ? 1.222 -0.232 -8.707 1.00 95.50 196 GLY A O 1
ATOM 1528 N N . GLN A 1 197 ? 0.866 -1.787 -7.117 1.00 93.62 197 GLN A N 1
ATOM 1529 C CA . GLN A 1 197 ? 1.936 -2.681 -7.535 1.00 93.62 197 GLN A CA 1
ATOM 1530 C C . GLN A 1 197 ? 1.755 -3.142 -8.985 1.00 93.62 197 GLN A C 1
ATOM 1532 O O . GLN A 1 197 ? 2.681 -3.025 -9.785 1.00 93.62 197 GLN A O 1
ATOM 1537 N N . ASN A 1 198 ? 0.552 -3.590 -9.358 1.00 94.25 198 ASN A N 1
ATOM 1538 C CA . ASN A 1 198 ? 0.250 -3.990 -10.734 1.00 94.25 198 ASN A CA 1
ATOM 1539 C C . ASN A 1 198 ? 0.474 -2.852 -11.731 1.00 94.25 198 ASN A C 1
ATOM 1541 O O . ASN A 1 198 ? 0.990 -3.078 -12.824 1.00 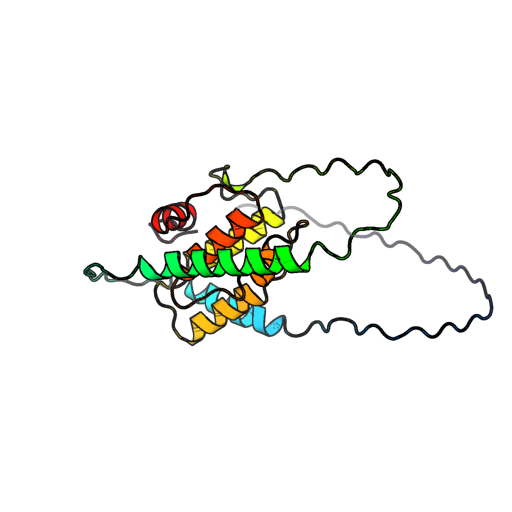94.25 198 ASN A O 1
ATOM 1545 N N . LYS A 1 199 ? 0.107 -1.620 -11.357 1.00 94.81 199 LYS A N 1
ATOM 1546 C CA . LYS A 1 199 ? 0.227 -0.464 -12.244 1.00 94.81 199 LYS A CA 1
ATOM 1547 C C . LYS A 1 199 ? 1.679 -0.081 -12.521 1.00 94.81 199 LYS A C 1
ATOM 1549 O O . LYS A 1 199 ? 1.984 0.258 -13.662 1.00 94.81 199 LYS A O 1
ATOM 1554 N N . PHE A 1 200 ? 2.539 -0.088 -11.503 1.00 94.38 200 PHE A N 1
ATOM 1555 C CA . PHE A 1 200 ? 3.887 0.483 -11.609 1.00 94.38 200 PHE A CA 1
ATOM 1556 C C . PHE A 1 200 ? 5.012 -0.542 -11.706 1.00 94.38 200 PHE A C 1
ATOM 1558 O O . PHE A 1 200 ? 6.072 -0.196 -12.213 1.00 94.38 200 PHE A O 1
ATOM 1565 N N . ARG A 1 201 ? 4.780 -1.796 -11.303 1.00 87.62 201 ARG A N 1
ATOM 1566 C CA . ARG A 1 201 ? 5.759 -2.892 -11.421 1.00 87.62 201 ARG A CA 1
ATOM 1567 C C . ARG A 1 201 ? 5.430 -3.882 -12.538 1.00 87.62 201 ARG A C 1
ATOM 1569 O O . ARG A 1 201 ? 6.023 -4.951 -12.603 1.00 87.62 201 ARG A O 1
ATOM 1576 N N . ASN A 1 202 ? 4.483 -3.531 -13.415 1.00 85.00 202 ASN A N 1
ATOM 1577 C CA . ASN A 1 202 ? 4.028 -4.361 -14.538 1.00 85.00 202 ASN A CA 1
ATOM 1578 C C . ASN A 1 202 ? 3.593 -5.777 -14.118 1.00 85.00 202 ASN A C 1
ATOM 1580 O O . ASN A 1 202 ? 3.757 -6.740 -14.866 1.00 85.00 202 ASN A O 1
ATOM 1584 N N . PHE A 1 203 ? 3.029 -5.917 -12.918 1.00 84.44 203 PHE A N 1
ATOM 1585 C CA . PHE A 1 203 ? 2.454 -7.182 -12.477 1.00 84.44 203 PHE A CA 1
ATOM 1586 C C . PHE A 1 203 ? 1.042 -7.357 -13.029 1.00 84.44 203 PHE A C 1
ATOM 1588 O O . PHE A 1 203 ? 0.287 -6.404 -13.216 1.00 84.44 203 PHE A O 1
ATOM 1595 N N . THR A 1 204 ? 0.681 -8.608 -13.298 1.00 86.31 204 THR A N 1
ATOM 1596 C CA . THR A 1 204 ? -0.649 -8.987 -13.799 1.00 86.31 204 THR A CA 1
ATOM 1597 C C . THR A 1 204 ? -1.353 -9.891 -12.794 1.00 86.31 204 THR A C 1
ATOM 1599 O O . THR A 1 204 ? -1.945 -10.913 -13.136 1.00 86.31 204 THR A O 1
ATOM 1602 N N . VAL A 1 205 ? -1.248 -9.538 -11.514 1.00 85.75 205 VAL A N 1
ATOM 1603 C CA . VAL A 1 205 ? -1.811 -10.339 -10.431 1.00 85.75 205 VAL A CA 1
ATOM 1604 C C . VAL A 1 205 ? -3.279 -9.966 -10.253 1.00 85.75 205 VAL A C 1
ATOM 1606 O O . VAL A 1 205 ? -3.600 -8.785 -10.110 1.00 85.75 205 VAL A O 1
ATOM 1609 N N . PRO A 1 206 ? -4.212 -10.928 -10.217 1.00 90.69 206 PRO A N 1
ATOM 1610 C CA . PRO A 1 206 ? -5.596 -10.610 -9.912 1.00 90.69 206 PRO A CA 1
ATOM 1611 C C . PRO A 1 206 ? -5.709 -10.097 -8.470 1.00 90.69 206 PRO A C 1
ATOM 1613 O O . PRO A 1 206 ? -5.393 -10.813 -7.522 1.00 90.69 206 PRO A O 1
ATOM 1616 N N . CYS A 1 207 ? -6.227 -8.879 -8.295 1.00 94.06 207 CYS A N 1
ATOM 1617 C CA . CYS A 1 207 ? -6.484 -8.288 -6.979 1.00 94.06 207 CYS A CA 1
ATOM 1618 C C . CYS A 1 207 ? -7.708 -8.927 -6.311 1.00 94.06 207 CYS A C 1
ATOM 1620 O O . CYS A 1 207 ? -8.769 -8.321 -6.182 1.00 94.06 207 CYS A O 1
ATOM 1622 N N . ARG A 1 208 ? -7.586 -10.198 -5.930 1.00 96.06 208 ARG A N 1
ATOM 1623 C CA . ARG A 1 208 ? -8.594 -10.938 -5.171 1.00 96.06 208 ARG A CA 1
ATOM 1624 C C . ARG A 1 208 ? -8.160 -10.976 -3.718 1.00 96.06 208 ARG A C 1
ATOM 1626 O O . ARG A 1 208 ? -7.144 -11.584 -3.405 1.00 96.06 208 ARG A O 1
ATOM 1633 N N . TYR A 1 209 ? -8.951 -10.367 -2.836 1.00 95.31 209 TYR A N 1
ATOM 1634 C CA . TYR A 1 209 ? -8.601 -10.235 -1.418 1.00 95.31 209 TYR A CA 1
ATOM 1635 C C . TYR A 1 209 ? -8.175 -11.558 -0.770 1.00 95.31 209 TYR A C 1
ATOM 1637 O O . TYR A 1 209 ? -7.137 -11.600 -0.123 1.00 95.31 209 TYR A O 1
ATOM 1645 N N . GLN A 1 210 ? -8.917 -12.647 -1.004 1.00 93.88 210 GLN A N 1
ATOM 1646 C CA . GLN A 1 210 ? -8.582 -13.947 -0.419 1.00 93.88 210 GLN A CA 1
ATOM 1647 C C . GLN A 1 210 ? -7.228 -14.474 -0.908 1.00 93.88 210 GLN A C 1
ATOM 1649 O O . GLN A 1 210 ? -6.433 -14.941 -0.107 1.00 93.88 210 GLN A O 1
ATOM 1654 N N . SER A 1 211 ? -6.934 -14.334 -2.203 1.00 92.94 211 SER A N 1
ATOM 1655 C CA . SER A 1 211 ? -5.649 -14.747 -2.777 1.00 92.94 211 SER A CA 1
ATOM 1656 C C . SER A 1 211 ? -4.485 -13.911 -2.242 1.00 92.94 211 SER A C 1
ATOM 1658 O O . SER A 1 211 ? -3.400 -14.440 -2.029 1.00 92.94 211 SER A O 1
ATOM 1660 N N . LEU A 1 212 ? -4.711 -12.615 -2.003 1.00 93.50 212 LEU A N 1
ATOM 1661 C CA . LEU A 1 212 ? -3.719 -11.743 -1.376 1.00 93.50 212 LEU A CA 1
ATOM 1662 C C . LEU A 1 212 ? -3.488 -12.136 0.089 1.00 93.50 212 LEU A C 1
ATOM 1664 O O . LEU A 1 212 ? -2.345 -12.199 0.526 1.00 93.50 212 LEU A O 1
ATOM 1668 N N . LEU A 1 213 ? -4.553 -12.435 0.839 1.00 93.25 213 LEU A N 1
ATOM 1669 C CA . LEU A 1 213 ? -4.433 -12.926 2.212 1.00 93.25 213 LEU A CA 1
ATOM 1670 C C . LEU A 1 213 ? -3.674 -14.247 2.271 1.00 93.25 213 LEU A C 1
ATOM 1672 O O . LEU A 1 213 ? -2.716 -14.335 3.023 1.00 93.25 213 LEU A O 1
ATOM 1676 N N . ASP A 1 214 ? -4.046 -15.233 1.454 1.00 90.56 214 ASP A N 1
ATOM 1677 C CA . ASP A 1 214 ? -3.384 -16.541 1.442 1.00 90.56 214 ASP A CA 1
ATOM 1678 C C . ASP A 1 214 ? -1.887 -16.425 1.075 1.00 90.56 214 ASP A C 1
ATOM 1680 O O . ASP A 1 214 ? -1.081 -17.243 1.511 1.00 90.56 214 ASP A O 1
ATOM 1684 N N . ARG A 1 215 ? -1.497 -15.400 0.298 1.00 89.94 215 ARG A N 1
ATOM 1685 C CA . ARG A 1 215 ? -0.096 -15.132 -0.070 1.00 89.94 215 ARG A CA 1
ATOM 1686 C C . ARG A 1 215 ? 0.710 -14.457 1.039 1.00 89.94 215 ARG A C 1
ATOM 1688 O O . ARG A 1 215 ? 1.897 -14.758 1.172 1.00 89.94 215 ARG A O 1
ATOM 1695 N N . TRP A 1 216 ? 0.108 -13.497 1.741 1.00 91.50 216 TRP A N 1
ATOM 1696 C CA . TRP A 1 216 ? 0.817 -12.559 2.623 1.00 91.50 216 TRP A CA 1
ATOM 1697 C C . TRP A 1 216 ? 0.540 -12.762 4.112 1.00 91.50 216 TRP A C 1
ATOM 1699 O O . TRP A 1 216 ? 1.194 -12.132 4.940 1.00 91.50 216 TRP A O 1
ATOM 1709 N N . ARG A 1 217 ? -0.422 -13.615 4.464 1.00 89.88 217 ARG A N 1
ATOM 1710 C CA . ARG A 1 217 ? -0.786 -13.933 5.841 1.00 89.88 217 ARG A CA 1
ATOM 1711 C C . ARG A 1 217 ? -0.931 -15.436 6.004 1.00 89.88 217 ARG A C 1
ATOM 1713 O O . ARG A 1 217 ? -1.768 -16.063 5.355 1.00 89.88 217 ARG A O 1
ATOM 1720 N N . HIS A 1 218 ? -0.181 -16.006 6.935 1.00 83.88 218 HIS A N 1
ATOM 1721 C CA . HIS A 1 218 ? -0.369 -17.404 7.284 1.00 83.88 218 HIS A CA 1
ATOM 1722 C C . HIS A 1 218 ? -1.679 -17.590 8.063 1.00 83.88 218 HIS A C 1
ATOM 1724 O O . HIS A 1 218 ? -2.088 -16.739 8.858 1.00 83.88 218 HIS A O 1
ATOM 1730 N N . ARG A 1 219 ? -2.372 -18.709 7.816 1.00 78.06 219 ARG A N 1
ATOM 1731 C CA . ARG A 1 219 ? -3.659 -19.016 8.472 1.00 78.06 219 ARG A CA 1
ATOM 1732 C C . ARG A 1 219 ? -3.534 -19.192 9.983 1.00 78.06 219 ARG A C 1
ATOM 1734 O O . ARG A 1 219 ? -4.506 -18.969 10.694 1.00 78.06 219 ARG A O 1
ATOM 1741 N N . ASP A 1 220 ? -2.362 -19.599 10.445 1.00 78.75 220 ASP A N 1
ATOM 1742 C CA . ASP A 1 220 ? -2.020 -19.762 11.857 1.00 78.75 220 ASP A CA 1
ATOM 1743 C C . ASP A 1 220 ? -1.668 -18.432 12.548 1.00 78.75 220 ASP A C 1
ATOM 1745 O O . ASP A 1 220 ? -1.556 -18.390 13.769 1.00 78.75 220 ASP A O 1
ATOM 1749 N N . GLY A 1 221 ? -1.546 -17.338 11.788 1.00 65.88 221 GLY A N 1
ATOM 1750 C CA . GLY A 1 221 ? -1.207 -16.020 12.312 1.00 65.88 221 GLY A CA 1
ATOM 1751 C C . GLY A 1 221 ? 0.281 -15.807 12.599 1.00 65.88 221 GLY A C 1
ATOM 1752 O O . GLY A 1 221 ? 0.610 -14.770 13.171 1.00 65.88 221 GLY A O 1
ATOM 1753 N N . TYR A 1 222 ? 1.172 -16.716 12.196 1.00 61.56 222 TYR A N 1
ATOM 1754 C CA . TYR A 1 222 ? 2.623 -16.543 12.342 1.00 61.56 222 TYR A CA 1
ATOM 1755 C C . TYR A 1 222 ? 3.247 -15.893 11.099 1.00 61.56 222 TYR A C 1
ATOM 1757 O O . TYR A 1 222 ? 2.650 -15.947 10.028 1.00 61.56 222 TYR A O 1
ATOM 1765 N N . LEU A 1 223 ? 4.390 -15.215 11.257 1.00 55.78 223 LEU A N 1
ATOM 1766 C CA . LEU A 1 223 ? 5.220 -14.662 10.170 1.00 55.78 223 LEU A CA 1
ATOM 1767 C C . LEU A 1 223 ? 6.339 -15.637 9.796 1.00 55.78 223 LEU A C 1
ATOM 1769 O O . LEU A 1 223 ? 6.874 -16.276 10.731 1.00 55.78 223 LEU A O 1
#

Sequence (223 aa):
MLMSFLQSQPLMRPQVAEGGATNSGTSLSRDSAAEPSVTNWSSFTSAFSVFAQKILPTNLPGSAPDSGPAESHTFVNSLQRQAAENIKRFQRQGLRDFASAPVRAEESPEVEVEPNDYNNCTNQPNTVCGAQWLLLWTTAAYAPEQPTDEERKALRTFFTEFQDQCRDRSYAKTLETFGAPECSSRRQLMMWLCVGQNKFRNFTVPCRYQSLLDRWRHRDGYL

Secondary structure (DSSP, 8-state):
----------------------------------------HHHHHHHHHHHHHHHS-------------S-THHHHHHHHHHHHHHHHHHHHHTTSS-S-----------------GGGSSSS--SSHHHHHHHHHHHHHHHS-SS--HHHHHHHHHHHHHPPP--TT-HHHHHHHHH-S---SSHHHHHHHHHHHHHHHS-------HHHHHHHHS-TTS--

Foldseek 3Di:
DDDDDDDDDDDDDDDDDDDDDDDDDDDDDDDDPDDDDPPDPPVLVVLVVVLVVVLPDPDDDDDDDDDDDDDDPPVLVVLVVLLVVLVVVCVVPVPPPPPDDPDDDDPPPPPPQPPPCVPVLDLDQPDPQSVVLLVLLLSLLSQAQADDPSSQVSNQCCLQVPDHPDPQCLSVVLCVRRNGFRSRGSLRSQLSSVVSCCVRSVDPDPSDSVVSNVSRADPVSDD

pLDDT: mean 71.25, std 21.65, range [35.25, 98.0]